Protein AF-A0A964N0J0-F1 (afdb_monomer)

Foldseek 3Di:
DLLVVCCVLLNDADPDLQDPDDDDDPLLVQLQDDPDPDSCRSNSSVSLCSLLVHDDHDDDDDDDDDPPPDDDPDDCVVVVVVNVVVVLVVCCQQQVLVVLLVVLVVLLVVLVVLVVVQVVCCVVPVDRPPVVSPVSSVVSNVSSVVSNVVSVVSNVVSVVVSVVSNVSSVVDDDPPPVPPD

Solvent-accessible surface area (backbone atoms only — not comparable to full-atom values): 10681 Å² total; per-res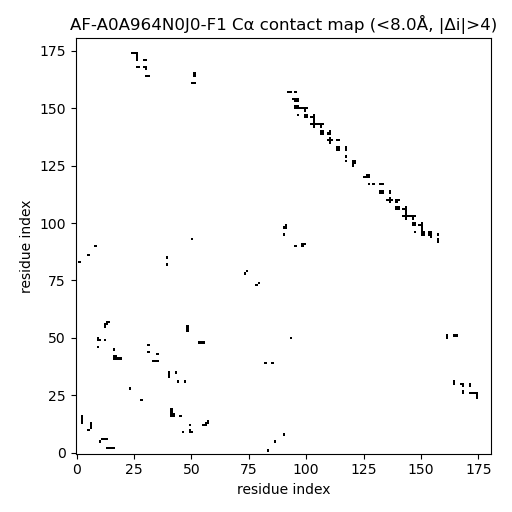idue (Å²): 109,70,53,58,52,50,27,74,76,69,48,86,75,61,93,65,52,77,56,82,84,77,89,80,58,72,44,58,65,71,41,55,80,86,79,65,92,58,99,50,43,43,47,54,56,51,49,53,36,53,74,68,65,51,93,80,84,80,77,94,72,91,83,75,81,76,68,90,88,68,76,78,92,71,50,72,65,67,52,47,52,50,51,52,49,52,53,52,55,46,44,44,59,76,41,20,36,64,50,27,37,52,52,14,49,54,32,35,52,52,15,50,63,53,38,51,66,50,54,53,45,28,74,78,67,75,46,74,90,59,54,71,53,51,54,49,19,53,50,31,38,52,51,13,52,50,36,32,51,53,9,52,55,44,37,55,51,37,51,55,52,51,53,53,46,47,53,50,36,67,71,41,73,66,94,75,67,82,73,80,119

Nearest PDB structures (foldseek):
  7a0g-assembly1_HHH  TM=5.137E-01  e=1.213E+00  Serratia marcescens
  6yuf-assembly1_A  TM=5.197E-01  e=4.582E+00  Schizosaccharomyces pombe 972h-
  7a0g-assembly1_DDD  TM=4.814E-01  e=3.090E+00  Serratia marcescens

pLDDT: mean 83.94, std 11.03, range [47.0, 98.06]

Mean predicted aligned error: 8.35 Å

Sequence (181 aa):
LLTAFVASVFGPAFNDMLSGYRVFSRWFVKSFPVLSGGFEIETELTIHALELGLAAAEIDTPYYARPKGSASKLNTWRDGLRILWTILQLYRSERPLAFFAGIGLALAIASIGFAIPIFVTYMETGLVPRLPTAILSTGLMMLASLTVGVGLVLDTVTRGRREAKLLAYLAHRAPGEERRR

Secondary structure (DSSP, 8-state):
-HHHHHHHHH-S--S-TT-------HHHHHH-----SSTTHHHHHHHHHHHHT--------PPPPPPTTPPP---HHHHHHHHHHHHHHHHHHHSHHHHHHHHHHHHHHHHHHHHHHHHHHHHHHS----HHHHHHHHHHHHHHHHHHHHHHHHHHHHHHHHHHHHHHHHTSPPTTGGG--

Structure (mmCIF, N/CA/C/O backbone):
data_AF-A0A964N0J0-F1
#
_entry.id   AF-A0A964N0J0-F1
#
loop_
_atom_site.group_PDB
_atom_site.id
_atom_site.type_symbol
_atom_site.label_atom_id
_atom_site.label_alt_id
_atom_site.label_comp_id
_atom_site.label_asym_id
_atom_site.label_entity_id
_atom_site.label_seq_id
_atom_site.pdbx_PDB_ins_code
_atom_site.Cartn_x
_atom_site.Cartn_y
_atom_site.Cartn_z
_atom_site.occupancy
_atom_site.B_iso_or_equiv
_atom_site.auth_seq_id
_atom_site.auth_comp_id
_atom_site.auth_asym_id
_atom_site.auth_atom_id
_atom_site.pdbx_PDB_model_num
ATOM 1 N N . LEU A 1 1 ? 8.277 -17.566 0.948 1.00 58.06 1 LEU A N 1
ATOM 2 C CA . LEU A 1 1 ? 7.546 -16.629 1.839 1.00 58.06 1 LEU A CA 1
ATOM 3 C C . LEU A 1 1 ? 7.499 -15.216 1.259 1.00 58.06 1 LEU A C 1
ATOM 5 O O . LEU A 1 1 ? 6.407 -14.756 0.970 1.00 58.06 1 LEU A O 1
ATOM 9 N N . LEU A 1 2 ? 8.641 -14.560 1.013 1.00 64.56 2 LEU A N 1
ATOM 10 C CA . LEU A 1 2 ? 8.678 -13.191 0.462 1.00 64.56 2 LEU A CA 1
ATOM 11 C C . LEU A 1 2 ? 8.069 -13.091 -0.946 1.00 64.56 2 LEU A C 1
ATOM 13 O O . LEU A 1 2 ? 7.188 -12.268 -1.169 1.00 64.56 2 LEU A O 1
ATOM 17 N N . THR A 1 3 ? 8.445 -13.999 -1.853 1.00 68.06 3 THR A N 1
ATOM 18 C CA . THR A 1 3 ? 7.849 -14.087 -3.197 1.00 68.06 3 THR A CA 1
ATOM 19 C C . THR A 1 3 ? 6.335 -14.286 -3.143 1.00 68.06 3 THR A C 1
ATOM 21 O O . THR A 1 3 ? 5.602 -13.639 -3.877 1.00 68.06 3 THR A O 1
ATOM 24 N N . ALA A 1 4 ? 5.851 -15.129 -2.225 1.00 68.69 4 ALA A N 1
ATOM 25 C CA . ALA A 1 4 ? 4.422 -15.393 -2.064 1.00 68.69 4 ALA A CA 1
ATOM 26 C C . ALA A 1 4 ? 3.655 -14.154 -1.568 1.00 68.69 4 ALA A C 1
ATOM 28 O O . ALA A 1 4 ? 2.557 -13.884 -2.045 1.00 68.69 4 ALA A O 1
ATOM 29 N N . PHE A 1 5 ? 4.243 -13.372 -0.655 1.00 69.31 5 PHE A N 1
ATOM 30 C CA . PHE A 1 5 ? 3.653 -12.109 -0.212 1.00 69.31 5 PHE A CA 1
ATOM 31 C C . PHE A 1 5 ? 3.568 -11.102 -1.363 1.00 69.31 5 PHE A C 1
ATOM 33 O O . PHE A 1 5 ? 2.494 -10.564 -1.623 1.00 69.31 5 PHE A O 1
ATOM 40 N N . VAL A 1 6 ? 4.658 -10.891 -2.108 1.00 68.25 6 VAL A N 1
ATOM 41 C CA . VAL A 1 6 ? 4.645 -9.962 -3.249 1.00 68.25 6 VAL A CA 1
ATOM 42 C C . VAL A 1 6 ? 3.671 -10.435 -4.329 1.00 68.25 6 VAL A C 1
ATOM 44 O O . VAL A 1 6 ? 2.868 -9.635 -4.800 1.00 68.25 6 VAL A O 1
ATOM 47 N N . ALA A 1 7 ? 3.639 -11.732 -4.640 1.00 71.62 7 ALA A N 1
ATOM 48 C CA . ALA A 1 7 ? 2.672 -12.301 -5.576 1.00 71.62 7 ALA A CA 1
ATOM 49 C C . ALA A 1 7 ? 1.216 -12.084 -5.126 1.00 71.62 7 ALA A C 1
ATOM 51 O O . ALA A 1 7 ? 0.353 -11.811 -5.955 1.00 71.62 7 ALA A O 1
ATOM 52 N N . SER A 1 8 ? 0.930 -12.139 -3.819 1.00 68.31 8 SER A N 1
ATOM 53 C CA . SER A 1 8 ? -0.418 -11.868 -3.295 1.00 68.31 8 SER A CA 1
ATOM 54 C C . SER A 1 8 ? -0.847 -10.401 -3.428 1.00 68.31 8 SER A C 1
ATOM 56 O O . SER A 1 8 ? -2.033 -10.118 -3.573 1.00 68.31 8 SER A O 1
ATOM 58 N N . VAL A 1 9 ? 0.106 -9.464 -3.410 1.00 66.69 9 VAL A N 1
ATOM 59 C CA . VAL A 1 9 ? -0.153 -8.014 -3.448 1.00 66.69 9 VAL A CA 1
ATOM 60 C C . VAL A 1 9 ? -0.146 -7.459 -4.880 1.00 66.69 9 VAL A C 1
ATOM 62 O O . VAL A 1 9 ? -0.943 -6.575 -5.218 1.00 66.69 9 VAL A O 1
ATOM 65 N N . PHE A 1 10 ? 0.754 -7.970 -5.723 1.00 66.50 10 PHE A N 1
ATOM 66 C CA . PHE A 1 10 ? 1.046 -7.453 -7.065 1.00 66.50 10 PHE A CA 1
ATOM 67 C C . PHE A 1 10 ? 0.630 -8.395 -8.203 1.00 66.50 10 PHE A C 1
ATOM 69 O O . PHE A 1 10 ? 0.628 -7.975 -9.356 1.00 66.50 10 PHE A O 1
ATOM 76 N N . GLY A 1 11 ? 0.220 -9.625 -7.887 1.00 64.94 11 GLY A N 1
ATOM 77 C CA . GLY A 1 11 ? -0.169 -10.654 -8.851 1.00 64.94 11 GLY A CA 1
ATOM 78 C C . GLY A 1 11 ? 0.931 -11.703 -9.086 1.00 64.94 11 GLY A C 1
ATOM 79 O O . GLY A 1 11 ? 2.117 -11.419 -8.892 1.00 64.94 11 GLY A O 1
ATOM 80 N N . PRO A 1 12 ? 0.560 -12.935 -9.484 1.00 63.94 12 PRO A N 1
ATOM 81 C CA . PRO A 1 12 ? 1.517 -13.995 -9.773 1.00 63.94 12 PRO A CA 1
ATOM 82 C C . PRO A 1 12 ? 2.202 -13.718 -11.114 1.00 63.94 12 PRO A C 1
ATOM 84 O O . PRO A 1 12 ? 1.558 -13.759 -12.159 1.00 63.94 12 PRO A O 1
ATOM 87 N N . ALA A 1 13 ? 3.502 -13.437 -11.089 1.00 63.22 13 ALA A N 1
ATOM 88 C CA . ALA A 1 13 ? 4.261 -13.202 -12.318 1.00 63.22 13 ALA A CA 1
ATOM 89 C C . ALA A 1 13 ? 5.653 -13.835 -12.340 1.00 63.22 13 ALA A C 1
ATOM 91 O O . ALA A 1 13 ? 6.143 -14.140 -13.420 1.00 63.22 13 ALA A O 1
ATOM 92 N N . PHE A 1 14 ? 6.272 -14.052 -11.175 1.00 74.88 14 PHE A N 1
ATOM 93 C CA . PHE A 1 14 ? 7.606 -14.643 -11.079 1.00 74.88 14 PHE A CA 1
ATOM 94 C C . PHE A 1 14 ? 7.687 -15.605 -9.893 1.00 74.88 14 PHE A C 1
ATOM 96 O O . PHE A 1 14 ? 7.263 -15.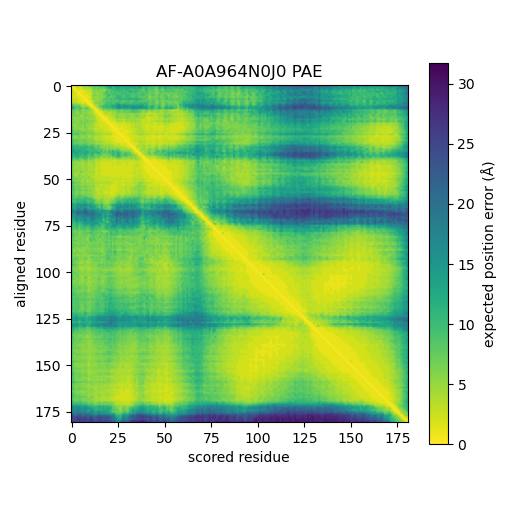269 -8.782 1.00 74.88 14 PHE A O 1
ATOM 103 N N . ASN A 1 15 ? 8.253 -16.783 -10.129 1.00 75.81 15 ASN A N 1
ATOM 104 C CA . ASN A 1 15 ? 8.587 -17.786 -9.127 1.00 75.81 15 ASN A CA 1
ATOM 105 C C . ASN A 1 15 ? 9.865 -17.401 -8.366 1.00 75.81 15 ASN A C 1
ATOM 107 O O . ASN A 1 15 ? 9.944 -17.635 -7.156 1.00 75.81 15 ASN A O 1
ATOM 111 N N . ASP A 1 16 ? 10.823 -16.741 -9.028 1.00 78.81 16 ASP A N 1
ATOM 112 C CA . ASP A 1 16 ? 12.025 -16.179 -8.407 1.00 78.81 16 ASP A CA 1
ATOM 113 C C . ASP A 1 16 ? 12.152 -14.653 -8.599 1.00 78.81 16 ASP A C 1
ATOM 115 O O . ASP A 1 16 ? 12.816 -14.124 -9.494 1.00 78.81 16 ASP A O 1
ATOM 119 N N . MET A 1 17 ? 11.547 -13.909 -7.670 1.00 76.88 17 MET A N 1
ATOM 120 C CA . MET A 1 17 ? 11.614 -12.443 -7.627 1.00 76.88 17 MET A CA 1
ATOM 121 C C . MET A 1 17 ? 12.994 -11.893 -7.226 1.00 76.88 17 MET A C 1
ATOM 123 O O . MET A 1 17 ? 13.257 -10.708 -7.428 1.00 76.88 17 MET A O 1
ATOM 127 N N . LEU A 1 18 ? 13.877 -12.702 -6.637 1.00 78.00 18 LEU A N 1
ATOM 128 C CA . LEU A 1 18 ? 15.184 -12.239 -6.154 1.00 78.00 18 LEU A CA 1
ATOM 129 C C . LEU A 1 18 ? 16.329 -12.635 -7.094 1.00 78.00 18 LEU A C 1
ATOM 131 O O . LEU A 1 18 ? 17.486 -12.322 -6.812 1.00 78.00 18 LEU A O 1
ATOM 135 N N . SER A 1 19 ? 16.021 -13.283 -8.220 1.00 82.75 19 SER A N 1
ATOM 136 C CA . SER A 1 19 ? 17.012 -13.585 -9.248 1.00 82.75 19 SER A CA 1
ATOM 137 C C . SER A 1 19 ? 17.648 -12.308 -9.799 1.00 82.75 19 SER A C 1
ATOM 139 O O . SER A 1 19 ? 16.966 -11.433 -10.337 1.00 82.75 19 SER A O 1
ATOM 141 N N . GLY A 1 20 ? 18.978 -12.234 -9.720 1.00 83.31 20 GLY A N 1
ATOM 142 C CA . GLY A 1 20 ? 19.774 -11.172 -10.339 1.00 83.31 20 GLY A CA 1
ATOM 143 C C . GLY A 1 20 ? 20.061 -11.401 -11.828 1.00 83.31 20 GLY A C 1
ATOM 144 O O . GLY A 1 20 ? 20.582 -10.506 -12.492 1.00 83.31 20 GLY A O 1
ATOM 145 N N . TYR A 1 21 ? 19.743 -12.580 -12.380 1.00 87.62 21 TYR A N 1
ATOM 146 C CA . TYR A 1 21 ? 19.977 -12.874 -13.794 1.00 87.62 21 TYR A CA 1
ATOM 147 C C . TYR A 1 21 ? 18.756 -12.495 -14.629 1.00 87.62 21 TYR A C 1
ATOM 149 O O . TYR A 1 21 ? 17.764 -13.220 -14.671 1.00 87.62 21 TYR A O 1
ATOM 157 N N . ARG A 1 22 ? 18.814 -11.320 -15.264 1.00 90.19 22 ARG A N 1
ATOM 158 C CA . ARG A 1 22 ? 17.681 -10.730 -15.985 1.00 90.19 22 ARG A CA 1
ATOM 159 C C . ARG A 1 22 ? 18.111 -10.041 -17.265 1.00 90.19 22 ARG A C 1
ATOM 161 O O . ARG A 1 22 ? 19.196 -9.471 -17.349 1.00 90.19 22 ARG A O 1
ATOM 168 N N . VAL A 1 23 ? 17.213 -10.054 -18.243 1.00 90.50 23 VAL A N 1
ATOM 169 C CA . VAL A 1 23 ? 17.381 -9.357 -19.518 1.00 90.50 23 VAL A CA 1
ATOM 170 C C . VAL A 1 23 ? 16.310 -8.285 -19.622 1.00 90.50 23 VAL A C 1
ATOM 172 O O . VAL A 1 23 ? 15.122 -8.568 -19.495 1.00 90.50 23 VAL A O 1
ATOM 175 N N . PHE A 1 24 ? 16.738 -7.051 -19.875 1.00 90.75 24 PHE A N 1
ATOM 176 C CA . PHE A 1 24 ? 15.850 -5.905 -20.009 1.00 90.75 24 PHE A CA 1
ATOM 177 C C . PHE A 1 24 ? 15.995 -5.271 -21.385 1.00 90.75 24 PHE A C 1
ATOM 179 O O . PHE A 1 24 ? 17.078 -5.206 -21.967 1.00 90.75 24 PHE A O 1
ATOM 186 N N . SER A 1 25 ? 14.888 -4.750 -21.891 1.00 89.38 25 SER A N 1
ATOM 187 C CA . SER A 1 25 ? 14.872 -3.926 -23.092 1.00 89.38 25 SER A CA 1
ATOM 188 C C . SER A 1 25 ? 15.356 -2.507 -22.772 1.00 89.38 25 SER A C 1
ATOM 190 O O . SER A 1 25 ? 15.186 -1.999 -21.663 1.00 89.38 25 SER A O 1
ATOM 192 N N . ARG A 1 26 ? 15.953 -1.828 -23.757 1.00 85.88 26 ARG A N 1
ATOM 193 C CA . ARG A 1 26 ? 16.567 -0.504 -23.554 1.00 85.88 26 ARG A CA 1
ATOM 194 C C . ARG A 1 26 ? 15.586 0.539 -23.009 1.00 85.88 26 ARG A C 1
ATOM 196 O O . ARG A 1 26 ? 15.954 1.296 -22.121 1.00 85.88 26 ARG A O 1
ATOM 203 N N . TRP A 1 27 ? 14.358 0.578 -23.523 1.00 86.75 27 TRP A N 1
ATOM 204 C CA . TRP A 1 27 ? 13.327 1.519 -23.069 1.00 86.75 27 TRP A CA 1
ATOM 205 C C . TRP A 1 27 ? 12.905 1.312 -21.605 1.00 86.75 27 TRP A C 1
ATOM 207 O O . TRP A 1 27 ? 12.716 2.298 -20.908 1.00 86.75 27 TRP A O 1
ATOM 217 N N . PHE A 1 28 ? 12.891 0.072 -21.104 1.00 89.94 28 PHE A N 1
ATOM 218 C CA . PHE A 1 28 ? 12.565 -0.268 -19.722 1.00 89.94 28 PHE A CA 1
ATOM 219 C C . PHE A 1 28 ? 13.644 0.271 -18.787 1.00 89.94 28 PHE A C 1
ATOM 221 O O . PHE A 1 28 ? 13.358 0.937 -17.800 1.00 89.94 28 PHE A O 1
ATOM 228 N N . VAL A 1 29 ? 14.912 0.053 -19.146 1.00 89.31 29 VAL A N 1
ATOM 229 C CA . VAL A 1 29 ? 16.049 0.574 -18.375 1.00 89.31 29 VAL A CA 1
ATOM 230 C C . VAL A 1 29 ? 16.059 2.106 -18.366 1.00 89.31 29 VAL A C 1
ATOM 232 O O . VAL A 1 29 ? 16.473 2.709 -17.384 1.00 89.31 29 VAL A O 1
ATOM 235 N N . LYS A 1 30 ? 15.617 2.751 -19.454 1.00 88.44 30 LYS A N 1
ATOM 236 C CA . LYS A 1 30 ? 15.574 4.218 -19.551 1.00 88.44 30 LYS A CA 1
ATOM 237 C C . LYS A 1 30 ? 14.371 4.847 -18.849 1.00 88.44 30 LYS A C 1
ATOM 239 O O . LYS A 1 30 ? 14.497 5.978 -18.391 1.00 88.44 30 LYS A O 1
ATOM 244 N N . SER A 1 31 ? 13.258 4.129 -18.728 1.00 86.50 31 SER A N 1
ATOM 245 C CA . SER A 1 31 ? 12.063 4.597 -18.023 1.00 86.50 31 SER A CA 1
ATOM 246 C C . SER A 1 31 ? 12.079 4.308 -16.524 1.00 86.50 31 SER A C 1
ATOM 248 O O . SER A 1 31 ? 11.301 4.912 -15.791 1.00 86.50 31 SER A O 1
ATOM 250 N N . PHE A 1 32 ? 12.910 3.367 -16.068 1.00 88.56 32 PHE A N 1
ATOM 251 C CA . PHE A 1 32 ? 12.940 2.936 -14.677 1.00 88.56 32 PHE A CA 1
ATOM 252 C C . PHE A 1 32 ? 13.702 3.938 -13.791 1.00 88.56 32 PHE A C 1
ATOM 254 O O . PHE A 1 32 ? 14.918 4.099 -13.947 1.00 88.56 32 PHE A O 1
ATOM 261 N N . PRO A 1 33 ? 13.029 4.606 -12.834 1.00 82.19 33 PRO A N 1
ATOM 262 C CA . PRO A 1 33 ? 13.711 5.446 -11.865 1.00 82.19 33 PRO A CA 1
ATOM 263 C C . PRO A 1 33 ? 14.353 4.550 -10.804 1.00 82.19 33 PRO A C 1
ATOM 265 O O . PRO A 1 33 ? 13.658 3.971 -9.973 1.00 82.19 33 PRO A O 1
ATOM 268 N N . VAL A 1 34 ? 15.680 4.436 -10.825 1.00 81.81 34 VAL A N 1
ATOM 269 C CA . VAL A 1 34 ? 16.421 3.702 -9.790 1.00 81.81 34 VAL A CA 1
ATOM 270 C C . VAL A 1 34 ? 16.281 4.449 -8.462 1.00 81.81 34 VAL A C 1
ATOM 272 O O . VAL A 1 34 ? 16.744 5.584 -8.344 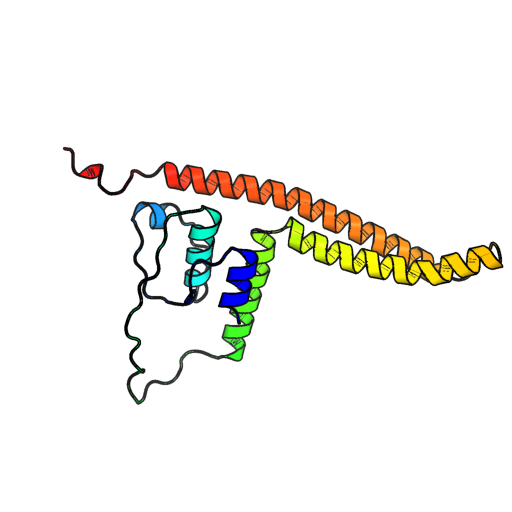1.00 81.81 34 VAL A O 1
ATOM 275 N N . LEU A 1 35 ? 15.631 3.823 -7.477 1.00 72.88 35 LEU A N 1
ATOM 276 C CA . LEU A 1 35 ? 15.429 4.387 -6.136 1.00 72.88 35 LEU A CA 1
ATOM 277 C C . LEU A 1 35 ? 16.211 3.618 -5.063 1.00 72.88 35 LEU A C 1
ATOM 279 O O . LEU A 1 35 ? 16.643 4.214 -4.076 1.00 72.88 35 LEU A O 1
ATOM 283 N N . SER A 1 36 ? 16.441 2.322 -5.268 1.00 73.50 36 SER A N 1
ATOM 284 C CA . SER A 1 36 ? 17.232 1.480 -4.370 1.00 73.50 36 SER A CA 1
ATOM 285 C C . SER A 1 36 ? 18.742 1.696 -4.519 1.00 73.50 36 SER A C 1
ATOM 287 O O . SER A 1 36 ? 19.280 1.888 -5.608 1.00 73.50 36 SER A O 1
ATOM 289 N N . GLY A 1 37 ? 19.453 1.623 -3.388 1.00 69.00 37 GLY A N 1
ATOM 290 C CA . GLY A 1 37 ? 20.916 1.744 -3.310 1.00 69.00 37 GLY A CA 1
ATOM 291 C C . GLY A 1 37 ? 21.657 0.422 -3.065 1.00 69.00 37 GLY A C 1
ATOM 292 O O . GLY A 1 37 ? 22.825 0.450 -2.682 1.00 69.00 37 GLY A O 1
ATOM 293 N N . GLY A 1 38 ? 20.998 -0.735 -3.203 1.00 74.50 38 GLY A N 1
ATOM 294 C CA . GLY A 1 38 ? 21.578 -2.030 -2.828 1.00 74.50 38 GLY A CA 1
ATOM 295 C C . GLY A 1 38 ? 20.798 -3.246 -3.335 1.00 74.50 38 GLY A C 1
ATOM 296 O O . GLY A 1 38 ? 20.239 -3.214 -4.423 1.00 74.50 38 GLY A O 1
ATOM 297 N N . PHE A 1 39 ? 20.743 -4.307 -2.520 1.00 66.81 39 PHE A N 1
ATOM 298 C CA . PHE A 1 39 ? 20.142 -5.633 -2.803 1.00 66.81 39 PHE A CA 1
ATOM 299 C C . PHE A 1 39 ? 18.609 -5.649 -3.002 1.00 66.81 39 PHE A C 1
ATOM 301 O O . PHE A 1 39 ? 17.969 -6.695 -2.953 1.00 66.81 39 PHE A O 1
ATOM 308 N N . GLU A 1 40 ? 18.006 -4.474 -3.130 1.00 74.81 40 GLU A N 1
ATOM 309 C CA . GLU A 1 40 ? 16.561 -4.271 -3.247 1.00 74.81 40 GLU A CA 1
ATOM 310 C C . GLU A 1 40 ? 16.146 -4.009 -4.702 1.00 74.81 40 GLU A C 1
ATOM 312 O O . GLU A 1 40 ? 14.959 -4.056 -5.030 1.00 74.81 40 GLU A O 1
ATOM 317 N N . ILE A 1 41 ? 17.125 -3.781 -5.584 1.00 83.31 41 ILE A N 1
ATOM 318 C CA . ILE A 1 41 ? 16.918 -3.404 -6.982 1.00 83.31 41 ILE A CA 1
ATOM 319 C C . ILE A 1 41 ? 16.145 -4.473 -7.753 1.00 83.31 41 ILE A C 1
ATOM 321 O O . ILE A 1 41 ? 15.256 -4.151 -8.539 1.00 83.31 41 ILE A O 1
ATOM 325 N N . GLU A 1 42 ? 16.399 -5.755 -7.490 1.00 85.44 42 GLU A N 1
ATOM 326 C CA . GLU A 1 42 ? 15.682 -6.862 -8.117 1.00 85.44 42 GLU A CA 1
ATOM 327 C C . GLU A 1 42 ? 14.191 -6.815 -7.772 1.00 85.44 42 GLU A C 1
ATOM 329 O O . GLU A 1 42 ? 13.325 -7.072 -8.616 1.00 85.44 42 GLU A O 1
ATOM 334 N N . THR A 1 43 ? 13.873 -6.438 -6.540 1.00 80.00 43 THR A N 1
ATOM 335 C CA . THR A 1 43 ? 12.486 -6.287 -6.116 1.00 80.00 43 THR A CA 1
ATOM 336 C C . THR A 1 43 ? 11.870 -5.112 -6.872 1.00 80.00 43 THR A C 1
ATOM 338 O O . THR A 1 43 ? 10.913 -5.319 -7.617 1.00 80.00 43 THR A O 1
ATOM 341 N N . GLU A 1 44 ? 12.470 -3.918 -6.804 1.00 83.62 44 GLU A N 1
ATOM 342 C CA . GLU A 1 44 ? 11.947 -2.711 -7.469 1.00 83.62 44 GLU A CA 1
ATOM 343 C C . GLU A 1 44 ? 11.712 -2.893 -8.975 1.00 83.62 44 GLU A C 1
ATOM 345 O O . GLU A 1 44 ? 10.666 -2.491 -9.483 1.00 83.62 44 GLU A O 1
ATOM 350 N N . LEU A 1 45 ? 12.643 -3.541 -9.683 1.00 88.19 45 LEU A N 1
ATOM 351 C CA . LEU A 1 45 ? 12.518 -3.830 -11.115 1.00 88.19 45 LEU A CA 1
ATOM 352 C C . LEU A 1 45 ? 11.298 -4.709 -11.409 1.00 88.19 45 LEU A C 1
ATOM 354 O O . LEU A 1 45 ? 10.562 -4.462 -12.365 1.00 88.19 45 LEU A O 1
ATOM 358 N N . THR A 1 46 ? 11.074 -5.723 -10.573 1.00 86.38 46 THR A N 1
ATOM 359 C CA . THR A 1 46 ? 9.930 -6.631 -10.709 1.00 86.38 46 THR A CA 1
ATOM 360 C C . THR A 1 46 ? 8.626 -5.874 -10.514 1.00 86.38 46 THR A C 1
ATOM 362 O O . THR A 1 46 ? 7.710 -5.976 -11.327 1.00 86.38 46 THR A O 1
ATOM 365 N N . ILE A 1 47 ? 8.551 -5.067 -9.458 1.00 82.81 47 ILE A N 1
ATOM 366 C CA . ILE A 1 47 ? 7.337 -4.318 -9.142 1.00 82.81 47 ILE A CA 1
ATOM 367 C C . ILE A 1 47 ? 7.063 -3.259 -10.193 1.00 82.81 47 ILE A C 1
ATOM 369 O O . ILE A 1 47 ? 5.916 -3.105 -10.578 1.00 82.81 47 ILE A O 1
ATOM 373 N N . HIS A 1 48 ? 8.086 -2.593 -10.724 1.00 86.81 48 HIS A N 1
ATOM 374 C CA . HIS A 1 48 ? 7.906 -1.639 -11.812 1.00 86.81 48 HIS A CA 1
ATOM 375 C C . HIS A 1 48 ? 7.283 -2.285 -13.055 1.00 86.81 48 HIS A C 1
ATOM 377 O O . HIS A 1 48 ? 6.366 -1.719 -13.651 1.00 86.81 48 HIS A O 1
ATOM 383 N N . ALA A 1 49 ? 7.744 -3.485 -13.427 1.00 88.44 49 ALA A N 1
ATOM 384 C CA . ALA A 1 49 ? 7.170 -4.230 -14.543 1.00 88.44 49 ALA A CA 1
ATOM 385 C C . ALA A 1 49 ? 5.697 -4.594 -14.290 1.00 88.44 49 ALA A C 1
ATOM 387 O O . ALA A 1 49 ? 4.863 -4.406 -15.176 1.00 88.44 49 ALA A O 1
ATOM 388 N N . LEU A 1 50 ? 5.363 -5.052 -13.078 1.00 85.00 50 LEU A N 1
ATOM 389 C CA . LEU A 1 50 ? 3.994 -5.429 -12.701 1.00 85.00 50 LEU A CA 1
ATOM 390 C C . LEU A 1 50 ? 3.062 -4.230 -12.565 1.00 85.00 50 LEU A C 1
ATOM 392 O O . LEU A 1 50 ? 1.942 -4.253 -13.070 1.00 85.00 50 LEU A O 1
ATOM 396 N N . GLU A 1 51 ? 3.537 -3.164 -11.926 1.00 82.69 51 GLU A N 1
ATOM 397 C CA . GLU A 1 51 ? 2.829 -1.901 -11.772 1.00 82.69 51 GLU A CA 1
ATOM 398 C C . GLU A 1 51 ? 2.444 -1.365 -13.148 1.00 82.69 51 GLU A C 1
ATOM 400 O O . GLU A 1 51 ? 1.287 -1.029 -13.365 1.00 82.69 51 GLU A O 1
ATOM 405 N N . LEU A 1 52 ? 3.362 -1.325 -14.111 1.00 86.69 52 LEU A N 1
ATOM 406 C CA . LEU A 1 52 ? 3.076 -0.816 -15.452 1.00 86.69 52 LEU A CA 1
ATOM 407 C C . LEU A 1 52 ? 2.396 -1.835 -16.383 1.00 86.69 52 LEU A C 1
ATOM 409 O O . LEU A 1 52 ? 2.015 -1.468 -17.492 1.00 86.69 52 LEU A O 1
ATOM 413 N N . GLY A 1 53 ? 2.201 -3.084 -15.947 1.00 86.12 53 GLY A N 1
ATOM 414 C CA . GLY A 1 53 ? 1.614 -4.141 -16.775 1.00 86.12 53 GLY A CA 1
ATOM 415 C C . GLY A 1 53 ? 2.466 -4.475 -18.003 1.00 86.12 53 GLY A C 1
ATOM 416 O O . GLY A 1 53 ? 1.930 -4.749 -19.076 1.00 86.12 53 GLY A O 1
ATOM 417 N N . LEU A 1 54 ? 3.790 -4.391 -17.868 1.00 87.94 54 LEU A N 1
ATOM 418 C CA . LEU A 1 54 ? 4.723 -4.638 -18.963 1.00 87.94 54 LEU A CA 1
ATOM 419 C C . LEU A 1 54 ? 4.850 -6.135 -19.242 1.00 87.94 54 LEU A C 1
ATOM 421 O O . LEU A 1 54 ? 4.766 -6.966 -18.338 1.00 87.94 54 LEU A O 1
ATOM 425 N N . ALA A 1 55 ? 5.106 -6.476 -20.504 1.00 87.25 55 ALA A N 1
ATOM 426 C CA . ALA A 1 55 ? 5.365 -7.853 -20.897 1.00 87.25 55 ALA A CA 1
ATOM 427 C C . ALA A 1 55 ? 6.656 -8.361 -20.238 1.00 87.25 55 ALA A C 1
ATOM 429 O O . ALA A 1 55 ? 7.738 -7.813 -20.464 1.00 87.25 55 ALA A O 1
ATOM 430 N N . ALA A 1 56 ? 6.535 -9.427 -19.454 1.00 87.62 56 ALA A N 1
ATOM 431 C CA . ALA A 1 56 ? 7.652 -10.115 -18.832 1.00 87.62 56 ALA A CA 1
ATOM 432 C C . ALA A 1 56 ? 7.422 -11.629 -18.854 1.00 87.62 56 ALA A C 1
ATOM 434 O O . ALA A 1 56 ? 6.283 -12.093 -18.875 1.00 87.62 56 ALA A O 1
ATOM 435 N N . ALA A 1 57 ? 8.516 -12.385 -18.874 1.00 86.31 57 ALA A N 1
ATOM 436 C CA . ALA A 1 57 ? 8.506 -13.839 -18.853 1.00 86.31 57 ALA A CA 1
ATOM 437 C C . ALA A 1 57 ? 9.657 -14.344 -17.980 1.00 86.31 57 ALA A C 1
ATOM 439 O O . ALA A 1 57 ? 10.712 -13.710 -17.903 1.00 86.31 57 ALA A O 1
ATOM 440 N N . GLU A 1 58 ? 9.446 -15.493 -17.352 1.00 87.31 58 GLU A N 1
ATOM 441 C CA . GLU A 1 58 ? 10.461 -16.223 -16.602 1.00 87.31 58 GLU A CA 1
ATOM 442 C C . GLU A 1 58 ? 10.860 -17.468 -17.398 1.00 87.31 58 GLU A C 1
ATOM 444 O O . GLU A 1 58 ? 10.011 -18.133 -17.991 1.00 87.31 58 GLU A O 1
ATOM 449 N N . ILE A 1 59 ? 12.161 -17.748 -17.458 1.00 87.81 59 ILE A N 1
ATOM 450 C CA . ILE A 1 59 ? 12.716 -18.915 -18.145 1.00 87.81 59 ILE A CA 1
ATOM 451 C C . ILE A 1 59 ? 13.526 -19.692 -17.119 1.00 87.81 59 ILE A C 1
ATOM 453 O O . ILE A 1 59 ? 14.437 -19.134 -16.502 1.00 87.81 59 ILE A O 1
ATOM 457 N N . ASP A 1 60 ? 13.212 -20.976 -16.963 1.00 86.50 60 ASP A N 1
ATOM 458 C CA . ASP A 1 60 ? 13.947 -21.855 -16.063 1.00 86.50 60 ASP A CA 1
ATOM 459 C C . ASP A 1 60 ? 15.406 -21.976 -16.509 1.00 86.50 60 ASP A C 1
ATOM 461 O O . ASP A 1 60 ? 15.716 -22.240 -17.674 1.00 86.50 60 ASP A O 1
ATOM 465 N N . THR A 1 61 ? 16.322 -21.793 -15.560 1.00 82.50 61 THR A N 1
ATOM 466 C CA . THR A 1 61 ? 17.762 -21.922 -15.797 1.00 82.50 61 THR A CA 1
ATOM 467 C C . THR A 1 61 ? 18.396 -22.821 -14.738 1.00 82.50 61 THR A C 1
ATOM 469 O O . THR A 1 61 ? 17.958 -22.824 -13.585 1.00 82.50 61 THR A O 1
ATOM 472 N N . PRO A 1 62 ? 19.422 -23.615 -15.095 1.00 83.06 62 PRO A N 1
ATOM 473 C CA . PRO A 1 62 ? 20.094 -24.477 -14.134 1.00 83.06 62 PRO A CA 1
ATOM 474 C C . PRO A 1 62 ? 20.837 -23.638 -13.088 1.00 83.06 62 PRO A C 1
ATOM 476 O O . PRO A 1 62 ? 21.725 -22.848 -13.415 1.00 83.06 62 PRO A O 1
ATOM 479 N N . TYR A 1 63 ? 20.495 -23.845 -11.817 1.00 78.56 63 TYR A N 1
ATOM 480 C CA . TYR A 1 63 ? 21.182 -23.226 -10.689 1.00 78.56 63 TYR A CA 1
ATOM 481 C C . TYR A 1 63 ? 22.362 -24.093 -10.248 1.00 78.56 63 TYR A C 1
ATOM 483 O O . TYR A 1 63 ? 22.190 -25.243 -9.840 1.00 78.56 63 TYR A O 1
ATOM 491 N N . TYR A 1 64 ? 23.571 -23.538 -10.304 1.00 77.50 64 TYR A N 1
ATOM 492 C CA . TYR A 1 64 ? 24.776 -24.236 -9.865 1.00 77.50 64 TYR A CA 1
ATOM 493 C C . TYR A 1 64 ? 25.127 -23.868 -8.430 1.00 77.50 64 TYR A C 1
ATOM 495 O O . TYR A 1 64 ? 25.112 -22.698 -8.038 1.00 77.50 64 TYR A O 1
ATOM 503 N N . ALA A 1 65 ? 25.491 -24.883 -7.647 1.00 75.06 65 ALA A N 1
ATOM 504 C CA . ALA A 1 65 ? 25.989 -24.670 -6.303 1.00 75.06 65 ALA A CA 1
ATOM 505 C C . ALA A 1 65 ? 27.254 -23.803 -6.329 1.00 75.06 65 ALA A C 1
ATOM 507 O O . ALA A 1 65 ? 28.110 -23.903 -7.212 1.00 75.06 65 ALA A O 1
ATOM 508 N N . ARG A 1 66 ? 27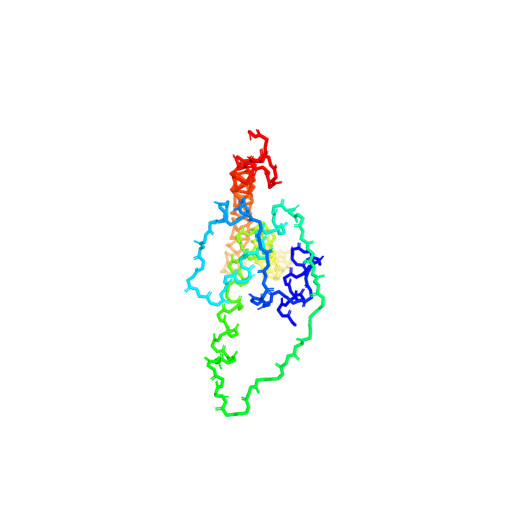.370 -22.955 -5.311 1.00 70.62 66 ARG A N 1
ATOM 509 C CA . ARG A 1 66 ? 28.509 -22.061 -5.132 1.00 70.62 66 ARG A CA 1
ATOM 510 C C . ARG A 1 66 ? 29.815 -22.862 -5.013 1.00 70.62 66 ARG A C 1
ATOM 512 O O . ARG A 1 66 ? 29.810 -23.903 -4.351 1.00 70.62 66 ARG A O 1
ATOM 519 N N . PRO A 1 67 ? 30.940 -22.380 -5.574 1.00 76.50 67 PRO A N 1
ATOM 520 C CA . PRO A 1 67 ? 32.234 -23.032 -5.399 1.00 76.50 67 PRO A CA 1
ATOM 521 C C . PRO A 1 67 ? 32.559 -23.250 -3.915 1.00 76.50 67 PRO A C 1
ATOM 523 O O . PRO A 1 67 ? 32.352 -22.358 -3.081 1.00 76.50 67 PRO A O 1
ATOM 526 N N . LYS A 1 68 ? 33.068 -24.442 -3.578 1.00 62.12 68 LYS A N 1
ATOM 527 C CA . LYS A 1 68 ? 33.472 -24.780 -2.205 1.00 62.12 68 LYS A CA 1
ATOM 528 C C . LYS A 1 68 ? 34.537 -23.781 -1.727 1.00 62.12 68 LYS A C 1
ATOM 530 O O . LYS A 1 68 ? 35.518 -23.557 -2.425 1.00 62.12 68 LYS A O 1
ATOM 535 N N . GLY A 1 69 ? 34.332 -23.184 -0.550 1.00 67.12 69 GLY A N 1
ATOM 536 C CA . GLY A 1 69 ? 35.262 -22.220 0.060 1.00 67.12 69 GLY A CA 1
ATOM 537 C C . GLY A 1 69 ? 34.821 -20.751 0.028 1.00 67.12 69 GLY A C 1
ATOM 538 O O . GLY A 1 69 ? 35.486 -19.910 0.626 1.00 67.12 69 GLY A O 1
ATOM 539 N N . SER A 1 70 ? 33.693 -20.406 -0.603 1.00 63.34 70 SER A N 1
ATOM 540 C CA . SER A 1 70 ? 33.162 -19.038 -0.508 1.00 63.34 70 SER A CA 1
ATOM 541 C C . SER A 1 70 ? 32.355 -18.837 0.783 1.00 63.34 70 SER A C 1
ATOM 543 O O . SER A 1 70 ? 31.397 -19.570 1.036 1.00 63.34 70 SER A O 1
ATOM 545 N N . ALA A 1 71 ? 32.687 -17.818 1.575 1.00 59.91 71 ALA A N 1
ATOM 546 C CA . ALA A 1 71 ? 31.839 -17.387 2.684 1.00 59.91 71 ALA A CA 1
ATOM 547 C C . ALA A 1 71 ? 30.572 -16.686 2.153 1.00 59.91 71 ALA A C 1
ATOM 549 O O . ALA A 1 71 ? 30.611 -15.947 1.157 1.00 59.91 71 ALA A O 1
ATOM 550 N N . SER A 1 72 ? 29.427 -16.909 2.803 1.00 63.56 72 SER A N 1
ATOM 551 C CA . SER A 1 72 ? 28.234 -16.099 2.544 1.00 63.56 72 SER A CA 1
ATOM 552 C C . SER A 1 72 ? 28.535 -14.650 2.925 1.00 63.56 72 SER A C 1
ATOM 554 O O . SER A 1 72 ? 28.927 -14.375 4.054 1.00 63.56 72 SER A O 1
ATOM 556 N N . LYS A 1 73 ? 28.357 -13.726 1.976 1.00 65.56 73 LYS A N 1
ATOM 557 C CA . LYS A 1 73 ? 28.414 -12.280 2.240 1.00 65.56 73 LYS A CA 1
ATOM 558 C C . LYS A 1 73 ? 27.071 -11.745 2.765 1.00 65.56 73 LYS A C 1
ATOM 560 O O . LYS A 1 73 ? 26.984 -10.563 3.070 1.00 65.56 73 LYS A O 1
ATOM 565 N N . LEU A 1 74 ? 26.050 -12.607 2.835 1.00 64.56 74 LEU A N 1
ATOM 566 C CA . LEU A 1 74 ? 24.693 -12.282 3.263 1.00 64.56 74 LEU A CA 1
ATOM 567 C C . LEU A 1 74 ? 24.513 -12.620 4.739 1.00 64.56 74 LEU A C 1
ATOM 569 O O . LEU A 1 74 ? 24.862 -13.717 5.188 1.00 64.56 74 LEU A O 1
ATOM 573 N N . ASN A 1 75 ? 23.928 -11.683 5.472 1.00 70.25 75 ASN A N 1
ATOM 574 C CA . ASN A 1 75 ? 23.472 -11.869 6.833 1.00 70.25 75 ASN A CA 1
ATOM 575 C C . ASN A 1 75 ? 21.960 -12.108 6.803 1.00 70.25 75 ASN A C 1
ATOM 577 O O . ASN A 1 75 ? 21.181 -11.163 6.703 1.00 70.25 75 ASN A O 1
ATOM 581 N N . THR A 1 76 ? 21.548 -13.371 6.932 1.00 74.12 76 THR A N 1
ATOM 582 C CA . THR A 1 76 ? 20.152 -13.821 6.792 1.00 74.12 76 THR A CA 1
ATOM 583 C C . THR A 1 76 ? 19.147 -12.977 7.578 1.00 74.12 76 THR A C 1
ATOM 585 O O . THR A 1 76 ? 18.061 -12.690 7.082 1.00 74.12 76 THR A O 1
ATOM 588 N N . TRP A 1 77 ? 19.505 -12.544 8.788 1.00 75.00 77 TRP A N 1
ATOM 589 C CA . TRP A 1 77 ? 18.613 -11.766 9.646 1.00 75.00 77 TRP A CA 1
ATOM 590 C C . TRP A 1 77 ? 18.586 -10.284 9.280 1.00 75.00 77 TRP A C 1
ATOM 592 O O . TRP A 1 77 ? 17.509 -9.706 9.146 1.00 75.00 77 TRP A O 1
ATOM 602 N N . ARG A 1 78 ? 19.757 -9.658 9.102 1.00 76.12 78 ARG A N 1
ATOM 603 C CA . ARG A 1 78 ? 19.831 -8.225 8.769 1.00 76.12 78 ARG A CA 1
ATOM 604 C C . ARG A 1 78 ? 19.280 -7.946 7.375 1.00 76.12 78 ARG A C 1
ATOM 606 O O . ARG A 1 78 ? 18.506 -7.008 7.207 1.00 76.12 78 ARG A O 1
ATOM 613 N N . ASP A 1 79 ? 19.644 -8.781 6.409 1.00 72.62 79 ASP A N 1
ATOM 614 C CA . ASP A 1 79 ? 19.197 -8.641 5.027 1.00 72.62 79 ASP A CA 1
ATOM 615 C C . ASP A 1 79 ? 17.716 -9.019 4.908 1.00 72.62 79 ASP A C 1
ATOM 617 O O . ASP A 1 79 ? 16.958 -8.321 4.243 1.00 72.62 79 ASP A O 1
ATOM 621 N N . GLY A 1 80 ? 17.259 -10.041 5.642 1.00 76.00 80 GLY A N 1
ATOM 622 C CA . GLY A 1 80 ? 15.842 -10.406 5.706 1.00 76.00 80 GLY A CA 1
ATOM 623 C C . GLY A 1 80 ? 14.950 -9.293 6.269 1.00 76.00 80 GLY A C 1
ATOM 624 O O . GLY A 1 80 ? 13.911 -8.991 5.685 1.00 76.00 80 GLY A O 1
ATOM 625 N N . LEU A 1 81 ? 15.362 -8.641 7.365 1.00 79.62 81 LEU A N 1
ATOM 626 C CA . LEU A 1 81 ? 14.638 -7.492 7.928 1.00 79.62 81 LEU A CA 1
ATOM 627 C C . LEU A 1 81 ? 14.628 -6.294 6.977 1.00 79.62 81 LEU A C 1
ATOM 629 O O . LEU A 1 81 ? 13.601 -5.628 6.854 1.00 79.62 81 LEU A O 1
ATOM 633 N N . ARG A 1 82 ? 15.745 -6.037 6.286 1.00 77.25 82 ARG A N 1
ATOM 634 C CA . ARG A 1 82 ? 15.825 -4.987 5.267 1.00 77.25 82 ARG A CA 1
ATOM 635 C C . ARG A 1 82 ? 14.832 -5.250 4.137 1.00 77.25 82 ARG A C 1
ATOM 637 O O . ARG A 1 82 ? 14.024 -4.381 3.846 1.00 77.25 82 ARG A O 1
ATOM 644 N N . ILE A 1 83 ? 14.812 -6.465 3.588 1.00 74.31 83 ILE A N 1
ATOM 645 C CA . ILE A 1 83 ? 13.878 -6.841 2.517 1.00 74.31 83 ILE A CA 1
ATOM 646 C C . ILE A 1 83 ? 12.421 -6.724 2.985 1.00 74.31 83 ILE A C 1
ATOM 648 O O . ILE A 1 83 ? 11.581 -6.206 2.254 1.00 74.31 83 ILE A O 1
ATOM 652 N N . LEU A 1 84 ? 12.103 -7.163 4.209 1.00 78.50 84 LEU A N 1
ATOM 653 C CA . LEU A 1 84 ? 10.755 -7.014 4.765 1.00 78.50 84 LEU A CA 1
ATOM 654 C C . LEU A 1 84 ? 10.347 -5.538 4.869 1.00 78.50 84 LEU A C 1
ATOM 656 O O . LEU A 1 84 ? 9.217 -5.185 4.528 1.00 78.50 84 LEU A O 1
ATOM 660 N N . TRP A 1 85 ? 11.265 -4.681 5.318 1.00 82.62 85 TRP A N 1
ATOM 661 C CA . TRP A 1 85 ? 11.037 -3.243 5.392 1.00 82.62 85 TRP A CA 1
ATOM 662 C C . TRP A 1 85 ? 10.774 -2.639 4.010 1.00 82.62 85 TRP A C 1
ATOM 664 O O . TRP A 1 85 ? 9.792 -1.916 3.842 1.00 82.62 85 TRP A O 1
ATOM 674 N N . THR A 1 86 ? 11.575 -2.999 3.006 1.00 77.38 86 THR A N 1
ATOM 675 C CA . THR A 1 86 ? 11.380 -2.581 1.611 1.00 77.38 86 THR A CA 1
ATOM 676 C C . THR A 1 86 ? 10.017 -3.015 1.086 1.00 77.38 86 THR A C 1
ATOM 678 O O . THR A 1 86 ? 9.292 -2.210 0.509 1.00 77.38 86 THR A O 1
ATOM 681 N N . ILE A 1 87 ? 9.620 -4.263 1.339 1.00 77.06 87 ILE A N 1
ATOM 682 C CA . ILE A 1 87 ? 8.315 -4.795 0.935 1.00 77.06 87 ILE A CA 1
ATOM 683 C C . ILE A 1 87 ? 7.169 -4.015 1.587 1.00 77.06 87 ILE A C 1
ATOM 685 O O . ILE A 1 87 ? 6.182 -3.706 0.921 1.00 77.06 87 ILE A O 1
ATOM 689 N N . LEU A 1 88 ? 7.282 -3.671 2.871 1.00 82.38 88 LEU A N 1
ATOM 690 C CA . LEU A 1 88 ? 6.260 -2.895 3.574 1.00 82.38 88 LEU A CA 1
ATOM 691 C C . LEU A 1 88 ? 6.189 -1.453 3.055 1.00 82.38 88 LEU A C 1
ATOM 693 O O . LEU A 1 88 ? 5.098 -0.929 2.824 1.00 82.38 88 LEU A O 1
ATOM 697 N N . GLN A 1 89 ? 7.342 -0.822 2.831 1.00 82.81 89 GLN A N 1
ATOM 698 C CA . GLN A 1 89 ? 7.437 0.517 2.252 1.00 82.81 89 GLN A CA 1
ATOM 699 C C . GLN A 1 89 ? 6.821 0.564 0.853 1.00 82.81 89 GLN A C 1
ATOM 701 O O . GLN A 1 89 ? 6.096 1.502 0.520 1.00 82.81 89 GLN A O 1
ATOM 706 N N . LEU A 1 90 ? 7.067 -0.476 0.068 1.00 78.19 90 LEU A N 1
ATOM 707 C CA . LEU A 1 90 ? 6.509 -0.639 -1.255 1.00 78.19 90 LEU A CA 1
ATOM 708 C C . LEU A 1 90 ? 5.001 -0.913 -1.221 1.00 78.19 90 LEU A C 1
ATOM 710 O O . LEU A 1 90 ? 4.247 -0.295 -1.965 1.00 78.19 90 LEU A O 1
ATOM 714 N N . TYR A 1 91 ? 4.524 -1.791 -0.337 1.00 82.06 91 TYR A N 1
ATOM 715 C CA . TYR A 1 91 ? 3.088 -2.021 -0.182 1.00 82.06 91 TYR A CA 1
ATOM 716 C C . TYR A 1 91 ? 2.359 -0.717 0.167 1.00 82.06 91 TYR A C 1
ATOM 718 O O . TYR A 1 91 ? 1.322 -0.406 -0.418 1.00 82.06 91 TYR A O 1
ATOM 726 N N . ARG A 1 92 ? 2.959 0.105 1.037 1.00 86.56 92 ARG A N 1
ATOM 727 C CA . ARG A 1 92 ? 2.464 1.447 1.358 1.00 86.56 92 ARG A CA 1
ATOM 728 C C . ARG A 1 92 ? 2.462 2.387 0.148 1.00 86.56 92 ARG A C 1
ATOM 730 O O . ARG A 1 92 ? 1.546 3.196 0.040 1.00 86.56 92 ARG A O 1
ATOM 737 N N . SER A 1 93 ? 3.472 2.347 -0.724 1.00 82.75 93 SER A N 1
ATOM 738 C CA . SER A 1 93 ? 3.548 3.253 -1.881 1.00 82.75 93 SER A CA 1
ATOM 739 C C . SER A 1 93 ? 2.646 2.834 -3.038 1.00 82.75 93 SER A C 1
ATOM 741 O O . SER A 1 93 ? 2.083 3.699 -3.704 1.00 82.75 93 SER A O 1
ATOM 743 N N . GLU A 1 94 ? 2.503 1.532 -3.263 1.00 81.44 94 GLU A N 1
ATOM 744 C CA . GLU A 1 94 ? 1.801 0.970 -4.418 1.00 81.44 94 GLU A CA 1
ATOM 745 C C . GLU A 1 94 ? 0.321 0.685 -4.135 1.00 81.44 94 GLU A C 1
ATOM 747 O O . GLU A 1 94 ? -0.525 0.808 -5.017 1.00 81.44 94 GLU A O 1
ATOM 752 N N . ARG A 1 95 ? -0.021 0.326 -2.892 1.00 85.00 95 ARG A N 1
ATOM 753 C CA . ARG A 1 95 ? -1.399 0.062 -2.445 1.00 85.00 95 ARG A CA 1
ATOM 754 C C . ARG A 1 95 ? -1.734 0.872 -1.183 1.00 85.00 95 ARG A C 1
ATOM 756 O O . ARG A 1 95 ? -2.146 0.294 -0.171 1.00 85.00 95 ARG A O 1
ATOM 763 N N . PRO A 1 96 ? -1.594 2.212 -1.217 1.00 90.62 96 PRO A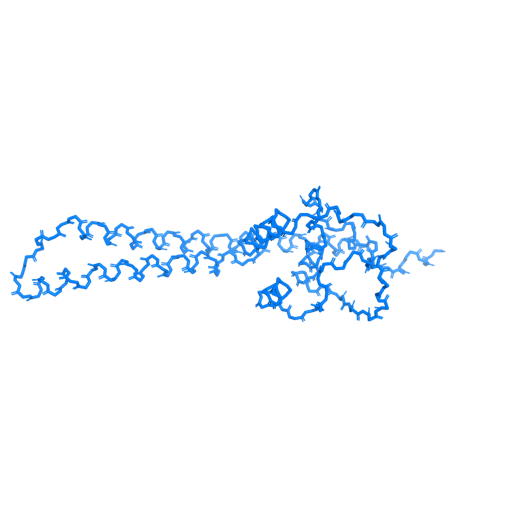 N 1
ATOM 764 C CA . PRO A 1 96 ? -1.760 3.056 -0.035 1.00 90.62 96 PRO A CA 1
ATOM 765 C C . PRO A 1 96 ? -3.146 2.909 0.596 1.00 90.62 96 PRO A C 1
ATOM 767 O O . PRO A 1 96 ? -3.242 2.764 1.813 1.00 90.62 96 PRO A O 1
ATOM 770 N N . LEU A 1 97 ? -4.219 2.876 -0.205 1.00 91.94 97 LEU A N 1
ATOM 771 C CA . LEU A 1 97 ? -5.575 2.757 0.328 1.00 91.94 97 LEU A CA 1
ATOM 772 C C . LEU A 1 97 ? -5.753 1.485 1.157 1.00 91.94 97 LEU A C 1
ATOM 774 O O . LEU A 1 97 ? -6.235 1.566 2.278 1.00 91.94 97 LEU A O 1
ATOM 778 N N . ALA A 1 98 ? -5.332 0.327 0.644 1.00 90.44 98 ALA A N 1
ATOM 779 C CA . ALA A 1 98 ? -5.464 -0.943 1.357 1.00 90.44 98 ALA A CA 1
ATOM 780 C C . ALA A 1 98 ? -4.630 -0.962 2.649 1.00 90.44 98 ALA A C 1
ATOM 782 O O . ALA A 1 98 ? -5.104 -1.424 3.686 1.00 90.44 98 ALA A O 1
ATOM 783 N N . PHE A 1 99 ? -3.412 -0.411 2.607 1.00 91.56 99 PHE A N 1
ATOM 784 C CA . PHE A 1 99 ? -2.540 -0.307 3.776 1.00 91.56 99 PHE A CA 1
ATOM 785 C C . PHE A 1 99 ? -3.165 0.553 4.885 1.00 91.56 99 PHE A C 1
ATOM 787 O O . PHE A 1 99 ? -3.330 0.100 6.019 1.00 91.56 99 PHE A O 1
ATOM 794 N N . PHE A 1 100 ? -3.558 1.785 4.556 1.00 93.88 100 PHE A N 1
ATOM 795 C CA . PHE A 1 100 ? -4.121 2.720 5.528 1.00 93.88 100 PHE A CA 1
ATOM 796 C C . PHE A 1 100 ? -5.549 2.350 5.948 1.00 93.88 100 PHE A C 1
ATOM 798 O O . PHE A 1 100 ? -5.907 2.558 7.105 1.00 93.88 100 PHE A O 1
ATOM 805 N N . ALA A 1 101 ? -6.344 1.731 5.071 1.00 94.69 101 ALA A N 1
ATOM 806 C CA . ALA A 1 101 ? -7.648 1.183 5.434 1.00 94.69 101 ALA A CA 1
ATOM 807 C C . ALA A 1 101 ? -7.527 0.020 6.422 1.00 94.69 101 ALA A C 1
ATOM 809 O O . ALA A 1 101 ? -8.328 -0.056 7.347 1.00 94.69 101 ALA A O 1
ATOM 810 N N . GLY A 1 102 ? -6.511 -0.841 6.291 1.00 95.12 102 GLY A N 1
ATOM 811 C CA . GLY A 1 102 ? -6.241 -1.895 7.272 1.00 95.12 102 GLY A CA 1
ATOM 812 C C . GLY A 1 102 ? -5.943 -1.333 8.667 1.00 95.12 102 GLY A C 1
ATOM 813 O O . GLY A 1 102 ? -6.516 -1.789 9.655 1.00 95.12 102 GLY A O 1
ATOM 814 N N . ILE A 1 103 ? -5.109 -0.289 8.744 1.00 95.69 103 ILE A N 1
ATOM 815 C CA . ILE A 1 103 ? -4.817 0.415 10.006 1.00 95.69 103 ILE A CA 1
ATOM 816 C C . ILE A 1 103 ? -6.080 1.091 10.552 1.00 95.69 103 ILE A C 1
ATOM 818 O O . ILE A 1 103 ? -6.405 0.935 11.729 1.00 95.69 103 ILE A O 1
ATOM 822 N N . GLY A 1 104 ? -6.815 1.810 9.701 1.00 97.25 104 GLY A N 1
ATOM 823 C CA . GLY A 1 104 ? -8.064 2.470 10.078 1.00 97.25 104 GLY A CA 1
ATOM 824 C C . GLY A 1 104 ? -9.106 1.482 10.601 1.00 97.25 104 GLY A C 1
ATOM 825 O O . GLY A 1 104 ? -9.725 1.734 11.628 1.00 97.25 104 GLY A O 1
ATOM 826 N N . LEU A 1 105 ? -9.244 0.318 9.964 1.00 97.44 105 LEU A N 1
ATOM 827 C CA . LEU A 1 105 ? -10.146 -0.743 10.402 1.00 97.44 105 LEU A CA 1
ATOM 828 C C . LEU A 1 105 ? -9.747 -1.293 11.776 1.00 97.44 105 LEU A C 1
ATOM 830 O O . LEU A 1 105 ? -10.608 -1.446 12.638 1.00 97.44 105 LEU A O 1
ATOM 834 N N . ALA A 1 106 ? -8.457 -1.542 12.013 1.00 97.62 106 ALA A N 1
ATOM 835 C CA . ALA A 1 106 ? -7.976 -1.998 13.316 1.00 97.62 106 ALA A CA 1
ATOM 836 C C . ALA A 1 106 ? -8.274 -0.974 14.428 1.00 97.62 106 ALA A C 1
ATOM 838 O O . ALA A 1 106 ? -8.758 -1.342 15.501 1.00 97.62 106 ALA A O 1
ATOM 839 N N . LEU A 1 107 ? -8.053 0.317 14.156 1.00 97.75 107 LEU A N 1
ATOM 840 C CA . LEU A 1 107 ? -8.384 1.405 15.082 1.00 97.75 107 LEU A CA 1
ATOM 841 C C . LEU A 1 107 ? -9.895 1.527 15.319 1.00 97.75 107 LEU A C 1
ATOM 843 O O . LEU A 1 107 ? -10.319 1.717 16.458 1.00 97.75 107 LEU A O 1
ATOM 847 N N . ALA A 1 108 ? -10.713 1.375 14.274 1.00 97.81 108 ALA A N 1
ATOM 848 C CA . ALA A 1 108 ? -12.169 1.408 14.378 1.00 97.81 108 ALA A CA 1
ATOM 849 C C . ALA A 1 108 ? -12.704 0.234 15.212 1.00 97.81 108 ALA A C 1
ATOM 851 O O . ALA A 1 108 ? -13.546 0.441 16.084 1.00 97.81 108 ALA A O 1
ATOM 852 N N . ILE A 1 109 ? -12.177 -0.979 15.012 1.00 98.06 109 ILE A N 1
ATOM 853 C CA . ILE A 1 109 ? -12.527 -2.158 15.817 1.00 98.06 109 ILE A CA 1
ATOM 854 C C . ILE A 1 109 ? -12.173 -1.923 17.289 1.00 98.06 109 ILE A C 1
ATOM 856 O O . ILE A 1 109 ? -13.005 -2.165 18.161 1.00 98.06 109 ILE A O 1
ATOM 860 N N . ALA A 1 110 ? -10.974 -1.405 17.575 1.00 97.38 110 ALA A N 1
ATOM 861 C CA . ALA A 1 110 ? -10.570 -1.076 18.941 1.00 97.38 110 ALA A CA 1
ATOM 862 C C . ALA A 1 110 ? -11.484 -0.005 19.565 1.00 97.38 110 ALA A C 1
ATOM 864 O O . ALA A 1 110 ? -11.938 -0.161 20.698 1.00 97.38 110 ALA A O 1
ATOM 865 N N . SER A 1 111 ? -11.803 1.053 18.812 1.00 97.44 111 SER A N 1
ATOM 866 C CA . SER A 1 111 ? -12.728 2.108 19.236 1.00 97.44 111 SER A CA 1
ATOM 867 C C . SER A 1 111 ? -14.105 1.550 19.606 1.00 97.44 111 SER A C 1
ATOM 869 O O . SER A 1 111 ? -14.597 1.830 20.703 1.00 97.44 111 SER A O 1
ATOM 871 N N . ILE A 1 112 ? -14.694 0.720 18.736 1.00 96.75 112 ILE A N 1
ATOM 872 C CA . ILE A 1 112 ? -15.997 0.080 18.961 1.00 96.75 112 ILE A CA 1
ATOM 873 C C . ILE A 1 112 ? -15.927 -0.848 20.176 1.00 96.75 112 ILE A C 1
ATOM 875 O O . ILE A 1 112 ? -16.808 -0.798 21.030 1.00 96.75 112 ILE A O 1
ATOM 879 N N . GLY A 1 113 ? -14.854 -1.633 20.309 1.00 96.31 113 GLY A N 1
ATOM 880 C CA . GLY A 1 113 ? -14.625 -2.502 21.463 1.00 96.31 113 GLY A CA 1
ATOM 881 C C . GLY A 1 113 ? -14.678 -1.748 22.795 1.00 96.31 113 GLY A C 1
ATOM 882 O O . GLY A 1 113 ? -15.341 -2.192 23.731 1.00 96.31 113 GLY A O 1
ATOM 883 N N . PHE A 1 114 ? -14.053 -0.569 22.868 1.00 94.44 114 PHE A N 1
ATOM 884 C CA . PHE A 1 114 ? -14.125 0.292 24.053 1.00 94.44 114 PHE A CA 1
ATOM 885 C C . PHE A 1 114 ? -15.478 1.001 24.223 1.00 94.44 114 PHE A C 1
ATOM 887 O O . PHE A 1 114 ? -15.864 1.292 25.356 1.00 94.44 114 PHE A O 1
ATOM 894 N N . ALA A 1 115 ? -16.214 1.258 23.137 1.00 94.12 115 ALA A N 1
ATOM 895 C CA . ALA A 1 115 ? -17.533 1.892 23.180 1.00 94.12 115 ALA A CA 1
ATOM 896 C C . ALA A 1 115 ? -18.631 0.964 23.728 1.00 94.12 115 ALA A C 1
ATOM 898 O O . ALA A 1 115 ? -19.519 1.437 24.435 1.00 94.12 115 ALA A O 1
ATOM 899 N N . ILE A 1 116 ? -18.566 -0.345 23.447 1.00 94.44 116 ILE A N 1
ATOM 900 C CA . ILE A 1 116 ? -19.580 -1.336 23.865 1.00 94.44 116 ILE A CA 1
ATOM 901 C C . ILE A 1 116 ? -19.919 -1.254 25.365 1.00 94.44 116 ILE A C 1
ATOM 903 O O . ILE A 1 116 ? -21.089 -1.036 25.686 1.00 94.44 116 ILE A O 1
ATOM 907 N N . PRO A 1 117 ? -18.962 -1.376 26.309 1.00 91.94 117 PRO A N 1
ATOM 908 C CA . PRO A 1 117 ? -19.295 -1.346 27.734 1.00 91.94 117 PRO A CA 1
ATOM 909 C C . PRO A 1 117 ? -19.866 0.008 28.180 1.00 91.94 117 PRO A C 1
ATOM 911 O O . PRO A 1 117 ? -20.670 0.062 29.110 1.00 91.94 117 PRO A O 1
ATOM 914 N N . ILE A 1 118 ? -19.470 1.101 27.521 1.00 92.25 118 ILE A N 1
ATOM 915 C CA . ILE A 1 118 ? -19.982 2.447 27.802 1.00 92.25 118 ILE A CA 1
ATOM 916 C C . ILE A 1 118 ? -21.449 2.542 27.382 1.00 92.25 118 ILE A C 1
ATOM 918 O O . ILE A 1 118 ? -22.274 3.023 28.154 1.00 92.25 118 ILE A O 1
ATOM 922 N N . PHE A 1 119 ? -21.772 2.039 26.190 1.00 91.12 119 PHE A N 1
ATOM 923 C CA . PHE A 1 119 ? -23.129 2.038 25.659 1.00 91.12 119 PHE A CA 1
ATOM 924 C C . PHE A 1 119 ? -24.078 1.185 26.510 1.00 91.12 119 PHE A C 1
ATOM 926 O O . PHE A 1 119 ? -25.176 1.633 26.827 1.00 91.12 119 PHE A O 1
ATOM 933 N N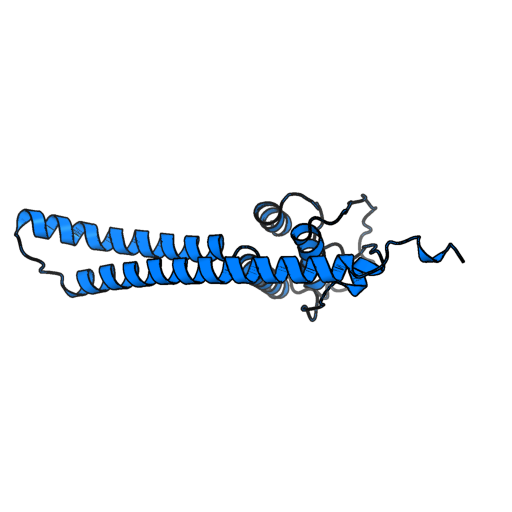 . VAL A 1 120 ? -23.636 0.002 26.954 1.00 92.69 120 VAL A N 1
ATOM 934 C CA . VAL A 1 120 ? -24.414 -0.857 27.868 1.00 92.69 120 VAL A CA 1
ATOM 935 C C . VAL A 1 120 ? -24.698 -0.135 29.189 1.00 92.69 120 VAL A C 1
ATOM 937 O O . VAL A 1 120 ? -25.852 -0.029 29.593 1.00 92.69 120 VAL A O 1
ATOM 940 N N . THR A 1 121 ? -23.671 0.454 29.815 1.00 91.31 121 THR A N 1
ATOM 941 C CA . THR A 1 121 ? -23.833 1.186 31.087 1.00 91.31 121 THR A CA 1
ATOM 942 C C . THR A 1 121 ? -24.791 2.374 30.936 1.00 91.31 121 THR A C 1
ATOM 944 O O . THR A 1 121 ? -25.597 2.651 31.824 1.00 91.31 121 THR A O 1
ATOM 947 N N . TYR A 1 122 ? -24.726 3.070 29.799 1.00 91.19 122 TYR A N 1
ATOM 948 C CA . TYR A 1 122 ? -25.616 4.185 29.494 1.00 91.19 122 TYR A CA 1
ATOM 949 C C . TYR A 1 122 ? -27.074 3.738 29.310 1.00 91.19 122 TYR A C 1
ATOM 951 O O . TYR A 1 122 ? -27.972 4.420 29.790 1.00 91.19 122 TYR A O 1
ATOM 959 N N . MET A 1 123 ? -27.322 2.585 28.682 1.00 92.75 123 MET A N 1
ATOM 960 C CA . MET A 1 123 ? -28.675 2.027 28.545 1.00 92.75 123 MET A CA 1
ATOM 961 C C . MET A 1 123 ? -29.287 1.607 29.884 1.00 92.75 123 MET A C 1
ATOM 963 O O . MET A 1 123 ? -30.487 1.774 30.079 1.00 92.75 123 MET A O 1
ATOM 967 N N . GLU A 1 124 ? -28.478 1.099 30.813 1.00 92.81 124 GLU A N 1
ATOM 968 C CA . GLU A 1 124 ? -28.951 0.672 32.135 1.00 92.81 124 GLU A CA 1
ATOM 969 C C . GLU A 1 124 ? -29.170 1.845 33.100 1.00 92.81 124 GLU A C 1
ATOM 971 O O . GLU A 1 124 ? -30.108 1.831 33.894 1.00 92.81 124 GLU A O 1
ATOM 976 N N . THR A 1 125 ? -28.295 2.856 33.059 1.00 90.00 125 THR A N 1
ATOM 977 C CA . THR A 1 125 ? -28.224 3.895 34.107 1.00 90.00 125 THR A CA 1
ATOM 978 C C . THR A 1 125 ? -28.514 5.313 33.621 1.00 90.00 125 THR A C 1
ATOM 980 O O . THR A 1 125 ? -28.713 6.208 34.438 1.00 90.00 125 THR A O 1
ATOM 983 N N . GLY A 1 126 ? -28.496 5.558 32.308 1.00 88.44 126 GLY A N 1
ATOM 984 C CA . GLY A 1 126 ? -28.574 6.897 31.714 1.00 88.44 126 GLY A CA 1
ATOM 985 C C . GLY A 1 126 ? -27.318 7.758 31.909 1.00 88.44 126 GLY A C 1
ATOM 986 O O . GLY A 1 126 ? -27.284 8.901 31.455 1.00 88.44 126 GLY A O 1
ATOM 987 N N . LEU A 1 127 ? -26.276 7.236 32.566 1.00 86.19 127 LEU A N 1
ATOM 988 C CA . LEU A 1 127 ? -25.049 7.963 32.893 1.00 86.19 127 LEU A CA 1
ATOM 989 C C . LEU A 1 127 ? -23.837 7.391 32.150 1.00 86.19 127 LEU A C 1
ATOM 991 O O . LEU A 1 127 ? -23.788 6.217 31.788 1.00 86.19 127 LEU A O 1
ATOM 995 N N . VAL A 1 128 ? -22.814 8.230 31.963 1.00 88.19 128 VAL A N 1
ATOM 996 C CA . VAL A 1 128 ? -21.522 7.847 31.369 1.00 88.19 128 VAL A CA 1
ATOM 997 C C . VAL A 1 128 ? -20.420 7.997 32.425 1.00 88.19 128 VAL A C 1
ATOM 999 O O . VAL A 1 128 ? -19.690 8.987 32.425 1.00 88.19 128 VAL A O 1
ATOM 1002 N N . PRO A 1 129 ? -20.272 7.035 33.355 1.00 83.31 129 PRO A N 1
ATOM 1003 C CA . PRO A 1 129 ? -19.299 7.145 34.446 1.00 83.31 129 PRO A CA 1
ATOM 1004 C C . PRO A 1 129 ? -17.846 7.008 33.967 1.00 83.31 129 PRO A C 1
ATOM 1006 O O . PRO A 1 129 ? -16.921 7.466 34.633 1.00 83.31 129 PRO A O 1
ATOM 1009 N N . ARG A 1 130 ? -17.616 6.392 32.798 1.00 88.44 130 ARG A N 1
ATOM 1010 C CA . ARG A 1 130 ? -16.276 6.140 32.244 1.00 88.44 130 ARG A CA 1
ATOM 1011 C C . ARG A 1 130 ? -15.896 7.159 31.160 1.00 88.44 130 ARG A C 1
ATOM 1013 O O . ARG A 1 130 ? -15.650 6.800 30.006 1.00 88.44 130 ARG A O 1
ATOM 1020 N N . LEU A 1 131 ? -15.838 8.439 31.534 1.00 89.19 131 LEU A N 1
ATOM 1021 C CA . LEU A 1 131 ? -15.502 9.537 30.613 1.00 89.19 131 LEU A CA 1
ATOM 1022 C C . LEU A 1 131 ? -14.139 9.374 29.905 1.00 89.19 131 LEU A C 1
ATOM 1024 O O . LEU A 1 131 ? -14.105 9.555 28.687 1.00 89.19 131 LEU A O 1
ATOM 1028 N N . PRO A 1 132 ? -13.033 8.969 30.570 1.00 93.50 132 PRO A N 1
ATOM 1029 C CA . PRO A 1 132 ? -11.746 8.809 29.884 1.00 93.50 132 PRO A CA 1
ATOM 1030 C C . PRO A 1 132 ? -11.786 7.773 28.753 1.00 93.50 132 PRO A C 1
ATOM 1032 O O . PRO A 1 132 ? -11.234 8.007 27.681 1.00 93.50 132 PRO A O 1
ATOM 1035 N N . THR A 1 133 ? -12.488 6.650 28.946 1.00 92.31 133 THR A N 1
ATOM 1036 C CA . THR A 1 133 ? -12.652 5.633 27.894 1.00 92.31 133 THR A CA 1
ATOM 1037 C C . THR A 1 133 ? -13.574 6.094 26.770 1.00 92.31 133 THR A C 1
ATOM 1039 O O . THR A 1 133 ? -13.363 5.693 25.629 1.00 92.31 133 THR A O 1
ATOM 1042 N N . ALA A 1 134 ? -14.557 6.955 27.056 1.00 91.69 134 ALA A N 1
ATOM 1043 C CA . ALA A 1 134 ? -15.405 7.546 26.020 1.00 91.69 134 ALA A CA 1
ATOM 1044 C C . ALA A 1 134 ? -14.588 8.469 25.106 1.00 91.69 134 ALA A C 1
ATOM 1046 O O . ALA A 1 134 ? -14.673 8.350 23.887 1.00 91.69 134 ALA A O 1
ATOM 1047 N N . ILE A 1 135 ? -13.739 9.318 25.697 1.00 95.69 135 ILE A N 1
ATOM 1048 C CA . ILE A 1 135 ? -12.820 10.207 24.969 1.00 95.69 135 ILE A CA 1
ATOM 1049 C C . ILE A 1 135 ? -11.785 9.400 24.174 1.00 95.69 135 ILE A C 1
ATOM 1051 O O . ILE A 1 135 ? -11.499 9.719 23.022 1.00 95.69 135 ILE A O 1
ATOM 1055 N N . LEU A 1 136 ? -11.232 8.331 24.757 1.00 95.56 136 LEU A N 1
ATOM 1056 C CA . LEU A 1 136 ? -10.317 7.439 24.044 1.00 95.56 136 LEU A CA 1
ATOM 1057 C C . LEU A 1 136 ? -11.006 6.783 22.842 1.00 95.56 136 LEU A C 1
ATOM 1059 O O . LEU A 1 136 ? -10.441 6.757 21.752 1.00 95.56 136 LEU A O 1
ATOM 1063 N N . SER A 1 137 ? -12.224 6.267 23.025 1.00 95.75 137 SER A N 1
ATOM 1064 C CA . SER A 1 137 ? -12.983 5.616 21.955 1.00 95.75 137 SER A CA 1
ATOM 1065 C C . SER A 1 137 ? -13.283 6.585 20.808 1.00 95.75 137 SER A C 1
ATOM 1067 O O . SER A 1 137 ? -13.010 6.252 19.650 1.00 95.75 137 SER A O 1
ATOM 1069 N N . THR A 1 138 ? -13.752 7.803 21.099 1.00 96.25 138 THR A N 1
ATOM 1070 C CA . THR A 1 138 ? -13.982 8.819 20.061 1.00 96.25 138 THR A CA 1
ATOM 1071 C C . THR A 1 138 ? -12.682 9.233 19.378 1.00 96.25 138 THR A C 1
ATOM 1073 O O . THR A 1 138 ? -12.639 9.279 18.150 1.00 96.25 138 THR A O 1
ATOM 1076 N N . GLY A 1 139 ? -11.599 9.438 20.133 1.00 97.50 139 GLY A N 1
ATOM 1077 C CA . GLY A 1 139 ? -10.277 9.745 19.582 1.00 97.50 139 GLY A CA 1
ATOM 1078 C C . GLY A 1 139 ? -9.762 8.662 18.628 1.00 97.50 139 GLY A C 1
ATOM 1079 O O . GLY A 1 139 ? -9.309 8.974 17.527 1.00 97.50 139 GLY A O 1
ATOM 1080 N N . LEU A 1 140 ? -9.902 7.385 18.995 1.00 97.62 140 LEU A N 1
ATOM 1081 C CA . LEU A 1 140 ? -9.540 6.255 18.133 1.00 97.62 140 LEU A CA 1
ATOM 1082 C C . LEU A 1 140 ? -10.384 6.211 16.851 1.00 97.62 140 LEU A C 1
ATOM 1084 O O . LEU A 1 140 ? -9.835 5.955 15.781 1.00 97.62 140 LEU A O 1
ATOM 1088 N N . MET A 1 141 ? -11.687 6.508 16.930 1.00 98.00 141 MET A N 1
ATOM 1089 C CA . MET A 1 141 ? -12.555 6.564 15.746 1.00 98.00 141 MET A CA 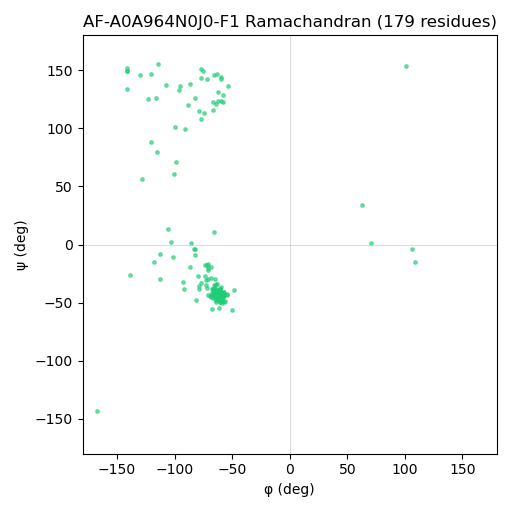1
ATOM 1090 C C . MET A 1 141 ? -12.179 7.722 14.811 1.00 98.00 141 MET A C 1
ATOM 1092 O O . MET A 1 141 ? -12.160 7.558 13.592 1.00 98.00 141 MET A O 1
ATOM 1096 N N . MET A 1 142 ? -11.835 8.889 15.365 1.00 98.06 142 MET A N 1
ATOM 1097 C CA . MET A 1 142 ? -11.364 10.031 14.574 1.00 98.06 142 MET A CA 1
ATOM 1098 C C . MET A 1 142 ? -10.023 9.731 13.897 1.00 98.06 142 MET A C 1
ATOM 1100 O O . MET A 1 142 ? -9.838 10.043 12.724 1.00 98.06 142 MET A O 1
ATOM 1104 N N . LEU A 1 143 ? -9.090 9.077 14.594 1.00 97.88 143 LEU A N 1
ATOM 1105 C CA . LEU A 1 143 ? -7.830 8.640 13.986 1.00 97.88 143 LEU A CA 1
ATOM 1106 C C . LEU A 1 143 ? -8.058 7.589 12.896 1.00 97.88 143 LEU A C 1
ATOM 1108 O O . LEU A 1 143 ? -7.401 7.644 11.855 1.00 97.88 143 LEU A O 1
ATOM 1112 N N . A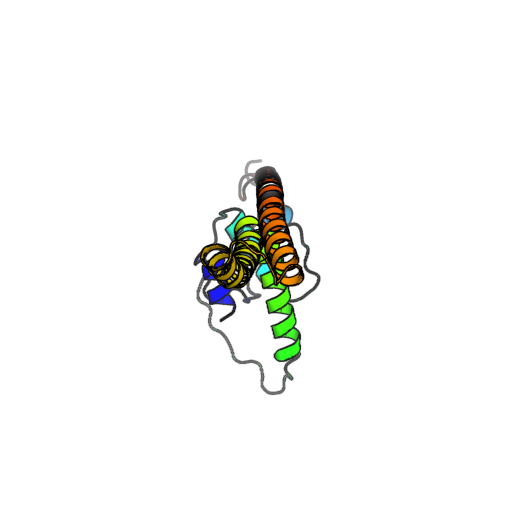LA A 1 144 ? -9.002 6.666 13.097 1.00 97.88 144 ALA A N 1
ATOM 1113 C CA . ALA A 1 144 ? -9.372 5.675 12.094 1.00 97.88 144 ALA A CA 1
ATOM 1114 C C . ALA A 1 144 ? -9.850 6.341 10.794 1.00 97.88 144 ALA A C 1
ATOM 1116 O O . ALA A 1 144 ? -9.325 6.040 9.720 1.00 97.88 144 ALA A O 1
ATOM 1117 N N . SER A 1 145 ? -10.790 7.288 10.888 1.00 97.31 145 SER A N 1
ATOM 1118 C CA . SER A 1 145 ? -11.336 7.987 9.719 1.00 97.31 145 SER A CA 1
ATOM 1119 C C . SER A 1 145 ? -10.295 8.867 9.019 1.00 97.31 145 SER A C 1
ATOM 1121 O O . SER A 1 145 ? -10.192 8.829 7.792 1.00 97.31 145 SER A O 1
ATOM 1123 N N . LEU A 1 146 ? -9.459 9.585 9.778 1.00 97.69 146 LEU A N 1
ATOM 1124 C CA . LEU A 1 146 ? -8.350 10.372 9.229 1.00 97.69 146 LEU A CA 1
ATOM 1125 C C . LEU A 1 146 ? -7.349 9.496 8.472 1.00 97.69 146 LEU A C 1
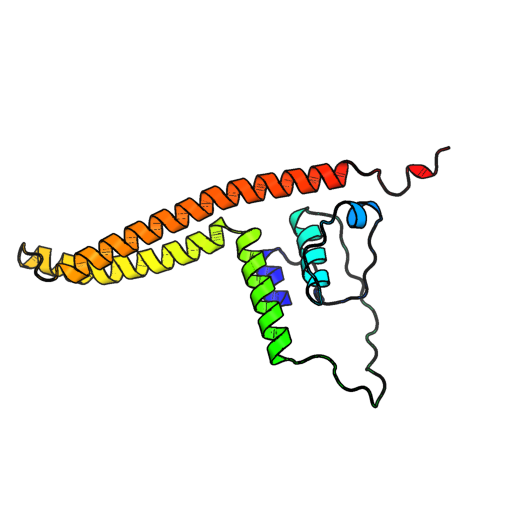ATOM 1127 O O . LEU A 1 146 ? -6.920 9.852 7.376 1.00 97.69 146 LEU A O 1
ATOM 1131 N N . THR A 1 147 ? -7.010 8.331 9.026 1.00 96.69 147 THR A N 1
ATOM 1132 C CA . THR A 1 147 ? -6.071 7.391 8.400 1.00 96.69 147 THR A CA 1
ATOM 1133 C C . THR A 1 147 ? -6.607 6.890 7.058 1.00 96.69 147 THR A C 1
ATOM 1135 O O . THR A 1 147 ? -5.879 6.891 6.066 1.00 96.69 147 THR A O 1
ATOM 1138 N N . VAL A 1 148 ? -7.895 6.540 6.988 1.00 96.38 148 VAL A N 1
ATOM 1139 C CA . VAL A 1 148 ? -8.553 6.159 5.725 1.00 96.38 148 VAL A CA 1
ATOM 1140 C C . VAL A 1 148 ? -8.539 7.318 4.723 1.00 96.38 148 VAL A C 1
ATOM 1142 O O . VAL A 1 148 ? -8.219 7.108 3.553 1.00 96.38 148 VAL A O 1
ATOM 1145 N N . GLY A 1 149 ? -8.815 8.546 5.176 1.00 96.56 149 GLY A N 1
ATOM 1146 C CA . GLY A 1 149 ? -8.738 9.751 4.345 1.00 96.56 149 GLY A CA 1
ATOM 1147 C C . GLY A 1 149 ? -7.350 9.961 3.732 1.00 96.56 149 GLY A C 1
ATOM 1148 O O . GLY A 1 149 ? -7.233 10.179 2.527 1.00 96.56 149 GLY A O 1
ATOM 1149 N N . VAL A 1 150 ? -6.287 9.806 4.529 1.00 96.25 150 VAL A N 1
ATOM 1150 C CA . VAL A 1 150 ? -4.897 9.833 4.039 1.00 96.25 150 VAL A CA 1
ATOM 1151 C C . VAL A 1 150 ? -4.658 8.734 2.999 1.00 96.25 150 VAL A C 1
ATOM 1153 O O . VAL A 1 150 ? -4.039 8.992 1.967 1.00 96.25 150 VAL A O 1
ATOM 1156 N N . GLY A 1 151 ? -5.193 7.530 3.226 1.00 95.62 151 GLY A N 1
ATOM 1157 C CA . GLY A 1 151 ? -5.140 6.426 2.266 1.00 95.62 151 GLY A CA 1
ATOM 1158 C C . GLY A 1 151 ? -5.752 6.768 0.905 1.00 95.62 151 GLY A C 1
ATOM 1159 O O . GLY A 1 151 ? -5.143 6.473 -0.120 1.00 95.62 151 GLY A O 1
ATOM 1160 N N . LEU A 1 152 ? -6.912 7.434 0.883 1.00 94.75 152 LEU A N 1
ATOM 1161 C CA . LEU A 1 152 ? -7.590 7.865 -0.350 1.00 94.75 152 LEU A CA 1
ATOM 1162 C C . LEU A 1 152 ? -6.794 8.928 -1.120 1.00 94.75 152 LEU A C 1
ATOM 1164 O O . LEU A 1 152 ? -6.653 8.847 -2.344 1.00 94.75 152 LEU A O 1
ATOM 1168 N N . VAL A 1 153 ? -6.244 9.915 -0.407 1.00 96.12 153 VAL A N 1
ATOM 1169 C CA . VAL A 1 153 ? -5.407 10.959 -1.017 1.00 96.12 153 VAL A CA 1
ATOM 1170 C C . VAL A 1 153 ? -4.156 10.336 -1.633 1.00 96.12 153 VAL A C 1
ATOM 1172 O O . VAL A 1 153 ? -3.828 10.610 -2.787 1.00 96.12 153 VAL A O 1
ATOM 1175 N N . LEU A 1 154 ? -3.483 9.452 -0.894 1.00 94.56 154 LEU A N 1
ATOM 1176 C CA . LEU A 1 154 ? -2.291 8.769 -1.387 1.00 94.56 154 LEU A CA 1
ATOM 1177 C C . LEU A 1 154 ? -2.593 7.843 -2.569 1.00 94.56 154 LEU A C 1
ATOM 1179 O O . LEU A 1 154 ? -1.779 7.789 -3.483 1.00 94.56 154 LEU A O 1
ATOM 1183 N N . ASP A 1 155 ? -3.753 7.178 -2.613 1.00 92.94 155 ASP A N 1
ATOM 1184 C CA . ASP A 1 155 ? -4.163 6.370 -3.777 1.00 92.94 155 ASP A CA 1
ATOM 1185 C C . ASP A 1 155 ? -4.241 7.214 -5.049 1.00 92.94 155 ASP A C 1
ATOM 1187 O O . ASP A 1 155 ? -3.727 6.826 -6.098 1.00 92.94 155 ASP A O 1
ATOM 1191 N N . THR A 1 156 ? -4.801 8.417 -4.934 1.00 92.62 156 THR A N 1
ATOM 1192 C CA . THR A 1 156 ? -4.891 9.365 -6.050 1.00 92.62 156 THR A CA 1
ATOM 1193 C C . THR A 1 156 ? -3.501 9.802 -6.521 1.00 92.62 156 THR A C 1
ATOM 1195 O O . THR A 1 156 ? -3.221 9.815 -7.720 1.00 92.62 156 THR A O 1
ATOM 1198 N N . VAL A 1 157 ? -2.592 10.094 -5.585 1.00 94.00 157 VAL A N 1
ATOM 1199 C CA . VAL A 1 157 ? -1.199 10.451 -5.901 1.00 94.00 157 VAL A CA 1
ATOM 1200 C C . VAL A 1 157 ? -0.460 9.283 -6.562 1.00 94.00 157 VAL A C 1
ATOM 1202 O O . VAL A 1 157 ? 0.259 9.487 -7.541 1.00 94.00 157 VAL A O 1
ATOM 1205 N N . THR A 1 158 ? -0.636 8.056 -6.066 1.00 89.88 158 THR A N 1
ATOM 1206 C CA . THR A 1 158 ? -0.012 6.856 -6.639 1.00 89.88 158 THR A CA 1
ATOM 1207 C C . THR A 1 158 ? -0.496 6.606 -8.065 1.00 89.88 158 THR A C 1
ATOM 1209 O O . THR A 1 158 ? 0.330 6.345 -8.939 1.00 89.88 158 THR A O 1
ATOM 1212 N N . ARG A 1 159 ? -1.794 6.783 -8.349 1.00 88.44 159 ARG A N 1
ATOM 1213 C CA . ARG A 1 159 ? -2.325 6.706 -9.722 1.00 88.44 159 ARG A CA 1
ATOM 1214 C C . ARG A 1 159 ? -1.661 7.722 -10.649 1.00 88.44 159 ARG A C 1
ATOM 1216 O O . ARG A 1 159 ? -1.158 7.329 -11.697 1.00 88.44 159 ARG A O 1
ATOM 1223 N N . GLY A 1 160 ? -1.556 8.984 -10.227 1.00 91.25 160 GLY A N 1
ATOM 1224 C CA . GLY A 1 160 ? -0.881 10.018 -11.019 1.00 91.25 160 GLY A CA 1
ATOM 1225 C C . GLY A 1 160 ? 0.601 9.710 -11.274 1.00 91.25 160 GLY A C 1
ATOM 1226 O O . GLY A 1 160 ? 1.103 9.891 -12.383 1.00 91.25 160 GLY A O 1
ATOM 1227 N N . ARG A 1 161 ? 1.313 9.164 -10.278 1.00 89.56 161 ARG A N 1
ATOM 1228 C CA . ARG A 1 161 ? 2.705 8.709 -10.452 1.00 89.56 161 ARG A CA 1
ATOM 1229 C C . ARG A 1 161 ? 2.812 7.556 -11.448 1.00 89.56 161 ARG A C 1
ATOM 1231 O O . ARG A 1 161 ? 3.737 7.551 -12.257 1.00 89.56 161 ARG A O 1
ATOM 1238 N N . ARG A 1 162 ? 1.890 6.592 -11.393 1.00 88.25 162 ARG A N 1
ATOM 1239 C CA . ARG A 1 162 ? 1.846 5.447 -12.311 1.00 88.25 162 ARG A CA 1
ATOM 1240 C C . ARG A 1 162 ? 1.606 5.895 -13.750 1.00 88.25 162 ARG A C 1
ATOM 1242 O O . ARG A 1 162 ? 2.317 5.453 -14.647 1.00 88.25 162 ARG A O 1
ATOM 1249 N N . GLU A 1 163 ? 0.665 6.811 -13.964 1.00 91.19 163 GLU A N 1
ATOM 1250 C CA . GLU A 1 163 ? 0.408 7.413 -15.277 1.00 91.19 163 GLU A CA 1
ATOM 1251 C C . GLU A 1 163 ? 1.649 8.132 -15.819 1.00 91.19 163 GLU A C 1
ATOM 1253 O O . GLU A 1 163 ? 2.050 7.894 -16.957 1.00 91.19 163 GLU A O 1
ATOM 1258 N N . ALA A 1 164 ? 2.326 8.933 -14.990 1.00 91.19 164 ALA A N 1
ATOM 1259 C CA . ALA A 1 164 ? 3.559 9.615 -15.384 1.00 91.19 164 ALA A CA 1
ATOM 1260 C C . ALA A 1 164 ? 4.686 8.635 -15.765 1.00 91.19 164 ALA A C 1
ATOM 1262 O O . ALA A 1 164 ? 5.353 8.830 -16.782 1.00 91.19 164 ALA A O 1
ATOM 1263 N N . LYS A 1 165 ? 4.878 7.557 -14.987 1.00 89.44 165 LYS A N 1
ATOM 1264 C CA . LYS A 1 165 ? 5.836 6.484 -15.310 1.00 89.44 165 LYS A CA 1
ATOM 1265 C C . LYS A 1 165 ? 5.493 5.813 -16.645 1.00 89.44 165 LYS A C 1
ATOM 1267 O O . LYS A 1 165 ? 6.390 5.578 -17.450 1.00 89.44 165 LYS A O 1
ATOM 1272 N N . LEU A 1 166 ? 4.212 5.527 -16.897 1.00 89.75 166 LEU A N 1
ATOM 1273 C CA . LEU A 1 166 ? 3.769 4.895 -18.141 1.00 89.75 166 LEU A CA 1
ATOM 1274 C C . LEU A 1 166 ? 3.988 5.811 -19.350 1.00 89.75 166 LEU A C 1
ATOM 1276 O O . LEU A 1 166 ? 4.490 5.360 -20.375 1.00 89.75 166 LEU A O 1
ATOM 1280 N N . LEU A 1 167 ? 3.672 7.102 -19.229 1.00 91.19 167 LEU A N 1
ATOM 1281 C CA . LEU A 1 167 ? 3.942 8.085 -20.280 1.00 91.19 167 LEU A CA 1
ATOM 1282 C C . LEU A 1 167 ? 5.444 8.199 -20.572 1.00 91.19 167 LEU A C 1
ATOM 1284 O O . LEU A 1 167 ? 5.833 8.237 -21.736 1.00 91.19 167 LEU A O 1
ATOM 1288 N N . ALA A 1 168 ? 6.293 8.188 -19.540 1.00 89.75 168 ALA A N 1
ATOM 1289 C CA . ALA A 1 168 ? 7.745 8.175 -19.710 1.00 89.75 168 ALA A CA 1
ATOM 1290 C C . ALA A 1 168 ? 8.242 6.889 -20.398 1.00 89.75 168 ALA A C 1
ATOM 1292 O O . ALA A 1 168 ? 9.108 6.956 -21.269 1.00 89.75 168 ALA A O 1
ATOM 1293 N N . TYR A 1 169 ? 7.668 5.730 -20.059 1.00 89.12 169 TYR A N 1
ATOM 1294 C CA . TYR A 1 169 ? 7.942 4.466 -20.748 1.00 89.12 169 TYR A CA 1
ATOM 1295 C C . TYR A 1 169 ? 7.568 4.535 -22.236 1.00 89.12 169 TYR A C 1
ATOM 1297 O O . TYR A 1 169 ? 8.389 4.210 -23.094 1.00 89.12 169 TYR A O 1
ATOM 1305 N N . LEU A 1 170 ? 6.368 5.030 -22.551 1.00 88.50 170 LEU A N 1
ATOM 1306 C CA . LEU A 1 170 ? 5.861 5.157 -23.923 1.00 88.50 170 LEU A CA 1
ATOM 1307 C C . LEU A 1 170 ? 6.561 6.252 -24.744 1.00 88.50 170 LEU A C 1
ATOM 1309 O O . LEU A 1 170 ? 6.529 6.205 -25.971 1.00 88.50 170 LEU A O 1
ATOM 1313 N N . ALA A 1 171 ? 7.210 7.225 -24.099 1.00 89.31 171 ALA A N 1
ATOM 1314 C CA . ALA A 1 171 ? 7.988 8.258 -24.782 1.00 89.31 171 ALA A CA 1
ATOM 1315 C C . ALA A 1 171 ? 9.261 7.702 -25.452 1.00 89.31 171 ALA A C 1
ATOM 1317 O O . ALA A 1 171 ? 9.825 8.335 -26.350 1.00 89.31 171 ALA A O 1
ATOM 1318 N N . HIS A 1 172 ? 9.730 6.524 -25.035 1.00 86.25 172 HIS A N 1
ATOM 1319 C CA . HIS A 1 172 ? 10.856 5.850 -25.665 1.00 86.25 172 HIS A CA 1
ATOM 1320 C C . HIS A 1 172 ? 10.406 4.991 -26.853 1.00 86.25 172 HIS A C 1
ATOM 1322 O O . HIS A 1 172 ? 9.415 4.270 -26.790 1.00 86.25 172 HIS A O 1
ATOM 1328 N N . ARG A 1 173 ? 11.179 5.030 -27.946 1.00 79.75 173 ARG A N 1
ATOM 1329 C CA . ARG A 1 173 ? 10.905 4.232 -29.152 1.00 79.75 173 ARG A CA 1
ATOM 1330 C C . ARG A 1 173 ? 10.982 2.732 -28.889 1.00 79.75 173 ARG A C 1
ATOM 1332 O O . ARG A 1 173 ? 11.842 2.273 -28.129 1.00 79.75 173 ARG A O 1
ATOM 1339 N N . ALA A 1 174 ? 10.148 1.982 -29.606 1.00 75.62 174 ALA A N 1
ATOM 1340 C CA . ALA A 1 174 ? 10.112 0.534 -29.505 1.00 75.62 174 ALA A CA 1
ATOM 1341 C C . ALA A 1 174 ? 11.424 -0.111 -30.004 1.00 75.62 174 ALA A C 1
ATOM 1343 O O . ALA A 1 174 ? 12.051 0.380 -30.954 1.00 75.62 174 ALA A O 1
ATOM 1344 N N . PRO A 1 175 ? 11.865 -1.229 -29.395 1.00 70.12 175 PRO A N 1
ATOM 1345 C CA . PRO A 1 175 ? 13.004 -1.994 -29.889 1.00 70.12 175 PRO A CA 1
ATOM 1346 C C . PRO A 1 175 ? 12.761 -2.454 -31.336 1.00 70.12 175 PRO A C 1
ATOM 1348 O O . PRO A 1 175 ? 11.780 -3.135 -31.613 1.00 70.12 175 PRO A O 1
ATOM 1351 N N . GLY A 1 176 ? 13.657 -2.092 -32.260 1.00 70.12 176 GLY A N 1
ATOM 1352 C CA . GLY A 1 176 ? 13.583 -2.490 -33.676 1.00 70.12 176 GLY A CA 1
ATOM 1353 C C . GLY A 1 176 ? 13.212 -1.377 -34.663 1.00 70.12 176 GLY A C 1
ATOM 1354 O O . GLY A 1 176 ? 13.492 -1.521 -35.852 1.00 70.12 176 GLY A O 1
ATOM 1355 N N . GLU A 1 177 ? 12.693 -0.233 -34.203 1.00 65.31 177 GLU A N 1
ATOM 1356 C CA . GLU A 1 177 ? 12.367 0.905 -35.086 1.00 65.31 177 GLU A CA 1
ATOM 1357 C C . GLU A 1 177 ? 13.601 1.676 -35.592 1.00 65.31 177 GLU A C 1
ATOM 1359 O O . GLU A 1 177 ? 13.533 2.384 -36.593 1.00 65.31 177 GLU A O 1
ATOM 1364 N N . GLU A 1 178 ? 14.760 1.521 -34.945 1.00 59.66 178 GLU A N 1
ATOM 1365 C CA . GLU A 1 178 ? 16.008 2.209 -35.321 1.00 59.66 178 GLU A CA 1
ATOM 1366 C C . GLU A 1 178 ? 16.649 1.684 -36.615 1.00 59.66 178 GLU A C 1
ATOM 1368 O O . GLU A 1 178 ? 17.472 2.379 -37.203 1.00 59.66 178 GLU A O 1
ATOM 1373 N N . ARG A 1 179 ? 16.284 0.482 -37.082 1.00 57.22 179 ARG A N 1
ATOM 1374 C CA . ARG A 1 179 ? 16.933 -0.172 -38.236 1.00 57.22 179 ARG A CA 1
ATOM 1375 C C . ARG A 1 179 ? 16.372 0.216 -39.608 1.00 57.22 179 ARG A C 1
ATOM 1377 O O . ARG A 1 179 ? 16.849 -0.304 -40.609 1.00 57.22 179 ARG A O 1
ATOM 1384 N N . ARG A 1 180 ? 15.382 1.111 -39.680 1.00 55.88 180 ARG A N 1
ATOM 1385 C CA . ARG A 1 180 ? 14.870 1.650 -40.953 1.00 55.88 180 ARG A CA 1
ATOM 1386 C C . ARG A 1 180 ? 15.490 3.018 -41.244 1.00 55.88 180 ARG A C 1
ATOM 1388 O O . ARG A 1 180 ? 14.812 4.037 -41.134 1.00 55.88 180 ARG A O 1
ATOM 1395 N N . ARG A 1 181 ? 16.778 3.043 -41.574 1.00 47.00 181 ARG A N 1
ATOM 1396 C CA . ARG A 1 181 ? 17.435 4.158 -42.266 1.00 47.00 181 ARG A CA 1
ATOM 1397 C C . ARG A 1 181 ? 18.457 3.611 -43.240 1.00 47.00 181 ARG A C 1
ATOM 1399 O O . ARG A 1 181 ? 19.159 2.658 -42.840 1.00 47.00 181 ARG A O 1
#

Radius of gyration: 23.9 Å; Cα contacts (8 Å, |Δi|>4): 128; chains: 1; bounding box: 64×36×77 Å